Protein AF-A0A944MKQ0-F1 (afdb_monomer)

Radius of gyration: 16.8 Å; Cα contacts (8 Å, |Δi|>4): 264; chains: 1; bounding box: 43×40×41 Å

Structure (mmCIF, N/CA/C/O backbone):
data_AF-A0A944MKQ0-F1
#
_entry.id   AF-A0A944MKQ0-F1
#
loop_
_atom_site.group_PDB
_atom_site.id
_atom_site.type_symbol
_atom_site.label_atom_id
_atom_site.label_alt_id
_atom_site.label_comp_id
_atom_site.label_asym_id
_atom_site.label_entity_id
_atom_site.label_seq_id
_atom_site.pdbx_PDB_ins_code
_atom_site.Cartn_x
_atom_site.Cartn_y
_atom_site.Cartn_z
_atom_site.occupancy
_atom_site.B_iso_or_equiv
_atom_site.auth_seq_id
_atom_site.auth_comp_id
_atom_site.auth_asym_id
_atom_site.auth_atom_id
_atom_site.pdbx_PDB_model_num
ATOM 1 N N . MET A 1 1 ? -16.150 -15.022 15.580 1.00 68.81 1 MET A N 1
ATOM 2 C CA . MET A 1 1 ? -15.426 -13.746 15.372 1.00 68.81 1 MET A CA 1
ATOM 3 C C . MET A 1 1 ? -15.953 -12.684 16.316 1.00 68.81 1 MET A C 1
ATOM 5 O O . MET A 1 1 ? -17.162 -12.459 16.340 1.00 68.81 1 MET A O 1
ATOM 9 N N . ASN A 1 2 ? -15.066 -12.041 17.074 1.00 84.19 2 ASN A N 1
ATOM 10 C CA . ASN A 1 2 ? -15.428 -10.915 17.936 1.00 84.19 2 ASN A CA 1
ATOM 11 C C . ASN A 1 2 ? -15.676 -9.629 17.107 1.00 84.19 2 ASN A C 1
ATOM 13 O O . ASN A 1 2 ? -15.386 -9.575 15.909 1.00 84.19 2 ASN A O 1
ATOM 17 N N . ALA A 1 3 ? -16.243 -8.590 17.727 1.00 81.44 3 ALA A N 1
ATOM 18 C CA . ALA A 1 3 ? -16.593 -7.339 17.041 1.00 81.44 3 ALA A CA 1
ATOM 19 C C . ALA A 1 3 ? -15.377 -6.615 16.430 1.00 81.44 3 ALA A C 1
ATOM 21 O O . ALA A 1 3 ? -15.494 -5.989 15.379 1.00 81.44 3 ALA A O 1
ATOM 22 N N . ILE A 1 4 ? -14.203 -6.738 17.057 1.00 82.12 4 ILE A N 1
ATOM 23 C CA . ILE A 1 4 ? -12.946 -6.149 16.574 1.00 82.12 4 ILE A CA 1
ATOM 24 C C . ILE A 1 4 ? -12.521 -6.820 15.265 1.00 82.12 4 ILE A C 1
ATOM 26 O O . ILE A 1 4 ? -12.248 -6.133 14.286 1.00 82.12 4 ILE A O 1
ATOM 30 N N . GLN A 1 5 ? -12.552 -8.154 15.218 1.00 83.81 5 GLN A N 1
ATOM 31 C CA . GLN A 1 5 ? -12.253 -8.920 14.011 1.00 83.81 5 GLN A CA 1
ATOM 32 C C . GLN A 1 5 ? -13.218 -8.551 12.881 1.00 83.81 5 GLN A C 1
ATOM 34 O O . GLN A 1 5 ? -12.771 -8.252 11.782 1.00 83.81 5 GLN A O 1
ATOM 39 N N . LYS A 1 6 ? -14.534 -8.493 13.143 1.00 84.56 6 LYS A N 1
ATOM 40 C CA . LYS A 1 6 ? -15.528 -8.096 12.125 1.00 84.56 6 LYS A CA 1
ATOM 41 C C . LYS A 1 6 ? -15.230 -6.721 11.517 1.00 84.56 6 LYS A C 1
ATOM 43 O O . LYS A 1 6 ? -15.321 -6.568 10.302 1.00 84.56 6 LYS A O 1
ATOM 48 N N . ARG A 1 7 ? -14.846 -5.740 12.344 1.00 87.12 7 ARG A N 1
ATOM 49 C CA . ARG A 1 7 ? -14.442 -4.409 11.862 1.00 87.12 7 ARG A CA 1
ATOM 50 C C . ARG A 1 7 ? -13.202 -4.481 10.984 1.00 87.12 7 ARG A C 1
ATOM 52 O O . ARG A 1 7 ? -13.193 -3.866 9.925 1.00 87.12 7 ARG A O 1
ATOM 59 N N . GLU A 1 8 ? -12.194 -5.251 11.382 1.00 87.56 8 GLU A N 1
ATOM 60 C CA . GLU A 1 8 ? -10.969 -5.378 10.592 1.00 87.56 8 GLU A CA 1
ATOM 61 C C . GLU A 1 8 ? -11.220 -6.037 9.232 1.00 87.56 8 GLU A C 1
ATOM 63 O O . GLU A 1 8 ? -10.734 -5.542 8.222 1.00 87.56 8 GLU A O 1
ATOM 68 N N . PHE A 1 9 ? -12.067 -7.068 9.163 1.00 87.00 9 PHE A N 1
ATOM 69 C CA . PHE A 1 9 ? -12.495 -7.643 7.882 1.00 87.00 9 PHE A CA 1
ATOM 70 C C . PHE A 1 9 ? -13.211 -6.618 6.995 1.00 87.00 9 PHE A C 1
ATOM 72 O O . PHE A 1 9 ? -12.898 -6.514 5.811 1.00 87.00 9 PHE A O 1
ATOM 79 N N . GLY A 1 10 ? -14.127 -5.824 7.563 1.00 88.25 10 GLY A N 1
ATOM 80 C CA . GLY A 1 10 ? -14.783 -4.737 6.832 1.00 88.25 10 GLY A CA 1
ATOM 81 C C . GLY A 1 10 ? -13.771 -3.739 6.269 1.00 88.25 10 GLY A C 1
ATOM 82 O O . GLY A 1 10 ? -13.811 -3.412 5.088 1.00 88.25 10 GLY A O 1
ATOM 83 N N . ARG A 1 11 ? -12.792 -3.324 7.077 1.00 90.44 11 ARG A N 1
ATOM 84 C CA . ARG A 1 11 ? -11.708 -2.429 6.640 1.00 90.44 11 ARG A CA 1
ATOM 85 C C . ARG A 1 11 ? -10.920 -3.007 5.472 1.00 90.44 11 ARG A C 1
ATOM 87 O O . ARG A 1 11 ? -10.692 -2.305 4.494 1.00 90.44 11 ARG A O 1
ATOM 94 N N . LYS A 1 12 ? -10.547 -4.283 5.551 1.00 91.56 12 LYS A N 1
ATOM 95 C CA . LYS A 1 12 ? -9.774 -4.961 4.502 1.00 91.56 12 LYS A CA 1
ATOM 96 C C . LYS A 1 12 ? -10.580 -5.154 3.220 1.00 91.56 12 LYS A C 1
ATOM 98 O O . LYS A 1 12 ? -10.013 -5.055 2.141 1.00 91.56 12 LYS A O 1
ATOM 103 N N . PHE A 1 13 ? -11.898 -5.322 3.317 1.00 89.88 13 PHE A N 1
ATOM 104 C CA . PHE A 1 13 ? -12.784 -5.322 2.152 1.00 89.88 13 PHE A CA 1
ATOM 105 C C . PHE A 1 13 ? -12.770 -3.971 1.415 1.00 89.88 13 PHE A C 1
ATOM 107 O O . PHE A 1 13 ? -12.560 -3.935 0.204 1.00 89.88 13 PHE A O 1
ATOM 114 N N . PHE A 1 14 ? -12.920 -2.854 2.137 1.00 89.81 14 PHE A N 1
ATOM 115 C CA . PHE A 1 14 ? -12.823 -1.517 1.532 1.00 89.81 14 PHE A CA 1
ATOM 116 C C . PHE A 1 14 ? -11.412 -1.217 1.00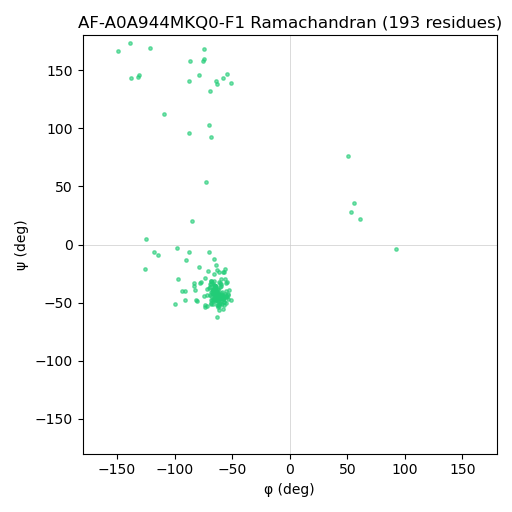6 1.00 89.81 14 PHE A C 1
ATOM 118 O O . PHE A 1 14 ? -11.274 -0.655 -0.079 1.00 89.81 14 PHE A O 1
ATOM 125 N N . HIS A 1 15 ? -10.372 -1.637 1.733 1.00 92.88 15 HIS A N 1
ATOM 126 C CA . HIS A 1 15 ? -8.976 -1.536 1.296 1.00 92.88 15 HIS A CA 1
ATOM 127 C C . HIS A 1 15 ? -8.739 -2.287 -0.014 1.00 92.88 15 HIS A C 1
ATOM 129 O O . HIS A 1 15 ? -8.156 -1.729 -0.937 1.00 92.88 15 HIS A O 1
ATOM 135 N N . PHE A 1 16 ? -9.264 -3.506 -0.151 1.00 94.38 16 PHE A N 1
ATOM 136 C CA . PHE A 1 16 ? -9.156 -4.279 -1.388 1.00 94.38 16 PHE A CA 1
ATOM 137 C C . PHE A 1 16 ? -9.787 -3.558 -2.588 1.00 94.38 16 PHE A C 1
ATOM 139 O O . PHE A 1 16 ? -9.242 -3.605 -3.687 1.00 94.38 16 PHE A O 1
ATOM 146 N N . GLY A 1 17 ? -10.874 -2.806 -2.381 1.00 94.56 17 GLY A N 1
ATOM 147 C CA . GLY A 1 17 ? -11.485 -1.970 -3.422 1.00 94.56 17 GLY A CA 1
ATOM 148 C C . GLY A 1 17 ? -10.534 -0.926 -4.025 1.00 94.56 17 GLY A C 1
ATOM 149 O O . GLY A 1 17 ? -10.696 -0.536 -5.182 1.00 94.56 17 GLY A O 1
ATOM 150 N N . THR A 1 18 ? -9.485 -0.526 -3.299 1.00 96.19 18 THR A N 1
ATOM 151 C CA . THR A 1 18 ? -8.466 0.406 -3.807 1.00 96.19 18 THR A CA 1
ATOM 152 C C . THR A 1 18 ? -7.567 -0.203 -4.888 1.00 96.19 18 THR A C 1
ATOM 154 O O . THR A 1 18 ? -6.825 0.537 -5.534 1.00 96.19 18 THR A O 1
ATOM 157 N N . ILE A 1 19 ? -7.685 -1.510 -5.183 1.00 97.62 19 ILE A N 1
ATOM 158 C CA . ILE A 1 19 ? -6.987 -2.183 -6.298 1.00 97.62 19 ILE A CA 1
ATOM 159 C C . ILE A 1 19 ? -7.276 -1.524 -7.654 1.00 97.62 19 ILE A C 1
ATOM 161 O O . ILE A 1 19 ? -6.480 -1.625 -8.587 1.00 97.62 19 ILE A O 1
ATOM 165 N N . VAL A 1 20 ? -8.376 -0.770 -7.752 1.00 97.94 20 VAL A N 1
ATOM 166 C CA . VAL A 1 20 ? -8.684 0.076 -8.909 1.00 97.94 20 VAL A CA 1
ATOM 167 C C . VAL A 1 20 ? -7.569 1.081 -9.225 1.00 97.94 20 VAL A C 1
ATOM 169 O O . VAL A 1 20 ? -7.367 1.400 -10.393 1.00 97.94 20 VAL A O 1
ATOM 172 N N . ILE A 1 21 ? -6.799 1.548 -8.236 1.00 98.00 21 ILE A N 1
ATOM 173 C CA . ILE A 1 21 ? -5.703 2.510 -8.434 1.00 98.00 21 ILE A CA 1
ATOM 174 C C . ILE A 1 21 ? -4.600 1.905 -9.322 1.00 98.00 21 ILE A C 1
ATOM 176 O O . ILE A 1 21 ? -4.399 2.414 -10.426 1.00 98.00 21 ILE A O 1
ATOM 180 N N . PRO A 1 22 ? -3.909 0.811 -8.941 1.00 98.25 22 PRO A N 1
ATOM 181 C CA . PRO A 1 22 ? -2.887 0.225 -9.806 1.00 98.25 22 PRO A CA 1
ATOM 182 C C . PRO A 1 22 ? -3.472 -0.365 -11.099 1.00 98.25 22 PRO A C 1
ATOM 184 O O . PRO A 1 22 ? -2.848 -0.258 -12.155 1.00 98.25 22 PRO A O 1
ATOM 187 N N . LEU A 1 23 ? -4.678 -0.945 -11.066 1.00 98.19 23 LEU A N 1
ATOM 188 C CA . LEU A 1 23 ? -5.291 -1.510 -12.274 1.00 98.19 23 LEU A CA 1
ATOM 189 C C . LEU A 1 23 ? -5.648 -0.433 -13.303 1.00 98.19 23 LEU A C 1
ATOM 191 O O . LEU A 1 23 ? -5.366 -0.617 -14.485 1.00 98.19 23 LEU A O 1
ATOM 195 N N . SER A 1 24 ? -6.210 0.701 -12.879 1.00 98.25 24 SER A N 1
ATOM 196 C CA . SER A 1 24 ? -6.481 1.821 -13.787 1.00 98.25 24 SER A CA 1
ATOM 197 C C . SER A 1 24 ? -5.186 2.381 -14.368 1.00 98.25 24 SER A C 1
ATOM 199 O O . SER A 1 24 ? -5.120 2.605 -15.577 1.00 98.25 24 SER A O 1
ATOM 201 N N . TYR A 1 25 ? -4.129 2.510 -13.561 1.00 98.56 25 TYR A N 1
ATOM 202 C CA . TYR A 1 25 ? -2.824 2.960 -14.040 1.00 98.56 25 TYR A CA 1
ATOM 203 C C . TYR A 1 25 ? -2.284 2.098 -15.192 1.00 98.56 25 TYR A C 1
ATOM 205 O O . TYR A 1 25 ? -1.817 2.632 -16.201 1.00 98.56 25 TYR A O 1
ATOM 213 N N . ARG A 1 26 ? -2.391 0.768 -15.069 1.00 98.12 26 ARG A N 1
ATOM 214 C CA . ARG A 1 26 ? -1.961 -0.178 -16.108 1.00 98.12 26 ARG A CA 1
ATOM 215 C C . ARG A 1 26 ? -2.910 -0.211 -17.304 1.00 98.12 26 ARG A C 1
ATOM 217 O O . ARG A 1 26 ? -2.459 -0.059 -18.433 1.00 98.12 26 ARG A O 1
ATOM 224 N N . TYR A 1 27 ? -4.200 -0.439 -17.066 1.00 98.12 27 TYR A N 1
ATOM 225 C CA . TYR A 1 27 ? -5.145 -0.844 -18.111 1.00 98.12 27 TYR A CA 1
ATOM 226 C C . TYR A 1 27 ? -5.959 0.306 -18.711 1.00 98.12 27 TYR A C 1
ATOM 228 O O . TYR A 1 27 ? -6.310 0.231 -19.882 1.00 98.12 27 TYR A O 1
ATOM 236 N N . LEU A 1 28 ? -6.247 1.368 -17.951 1.00 97.81 28 LEU A N 1
ATOM 237 C CA . LEU A 1 28 ? -6.981 2.535 -18.466 1.00 97.81 28 LEU A CA 1
ATOM 238 C C . LEU A 1 28 ? -6.036 3.628 -18.964 1.00 97.81 28 LEU A C 1
ATOM 240 O O . LEU A 1 28 ? -6.287 4.246 -19.993 1.00 97.81 28 LEU A O 1
ATOM 244 N N . PHE A 1 29 ? -4.937 3.857 -18.244 1.00 97.62 29 PHE A N 1
ATOM 245 C CA . PHE A 1 29 ? -3.967 4.906 -18.567 1.00 97.62 29 PHE A CA 1
ATOM 246 C C . PHE A 1 29 ? -2.746 4.392 -19.335 1.00 97.62 29 PHE A C 1
ATOM 248 O O . PHE A 1 29 ? -1.888 5.198 -19.696 1.00 97.62 29 PHE A O 1
ATOM 255 N N . GLY A 1 30 ? -2.636 3.079 -19.576 1.00 97.44 30 GLY A N 1
ATOM 256 C CA . GLY A 1 30 ? -1.552 2.491 -20.368 1.00 97.44 30 GLY A CA 1
ATOM 257 C C . GLY A 1 30 ? -0.159 2.850 -19.849 1.00 97.44 30 GLY A C 1
ATOM 258 O O . GLY A 1 30 ? 0.737 3.114 -20.646 1.00 97.44 30 GLY A O 1
ATOM 259 N N . PHE A 1 31 ? 0.012 2.951 -18.525 1.00 97.94 31 PHE A N 1
ATOM 260 C CA . PHE A 1 31 ? 1.246 3.412 -17.879 1.00 97.94 31 PHE A CA 1
ATOM 261 C C . PHE A 1 31 ? 1.702 4.838 -18.217 1.00 97.94 31 PHE A C 1
ATOM 263 O O . PHE A 1 31 ? 2.862 5.201 -17.991 1.00 97.94 31 PHE A O 1
ATOM 270 N N . ASN A 1 32 ? 0.794 5.703 -18.669 1.00 97.62 32 ASN A N 1
ATOM 271 C CA . ASN A 1 32 ? 1.085 7.121 -18.825 1.00 97.62 32 ASN A CA 1
ATOM 272 C C . ASN A 1 32 ? 1.269 7.798 -17.453 1.00 97.62 32 ASN A C 1
ATOM 274 O O . ASN A 1 32 ? 0.314 8.282 -16.839 1.00 97.62 32 ASN A O 1
ATOM 278 N N . LYS A 1 33 ? 2.529 7.850 -16.990 1.00 96.81 33 LYS A N 1
ATOM 279 C CA . LYS A 1 33 ? 2.926 8.411 -15.688 1.00 96.81 33 LYS A CA 1
ATOM 280 C C . LYS A 1 33 ? 2.369 9.814 -15.470 1.00 96.81 33 LYS A C 1
ATOM 282 O O . LYS A 1 33 ? 1.832 10.095 -14.408 1.00 96.81 33 LYS A O 1
ATOM 287 N N . LYS A 1 34 ? 2.506 10.695 -16.467 1.00 97.38 34 LYS A N 1
ATOM 288 C CA . LYS A 1 34 ? 2.173 12.121 -16.334 1.00 97.38 34 LYS A CA 1
ATOM 289 C C . LYS A 1 34 ? 0.675 12.316 -16.145 1.00 97.38 34 LYS A C 1
ATOM 291 O O . LYS A 1 34 ? 0.258 12.963 -15.189 1.00 97.38 34 LYS A O 1
ATOM 296 N N . THR A 1 35 ? -0.123 11.722 -17.030 1.00 97.62 35 THR A N 1
ATOM 297 C CA . THR A 1 35 ? -1.581 11.840 -16.980 1.00 97.62 35 THR A CA 1
ATOM 298 C C . THR A 1 35 ? -2.1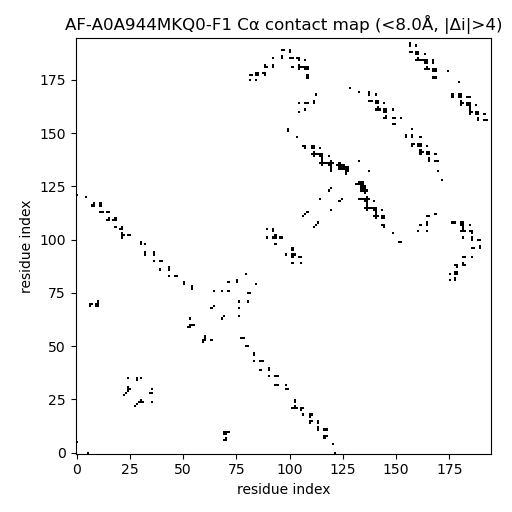40 11.180 -15.723 1.00 97.62 35 THR A C 1
ATOM 300 O O . THR A 1 35 ? -2.951 11.786 -15.026 1.00 97.62 35 THR A O 1
ATOM 303 N N . PHE A 1 36 ? -1.671 9.975 -15.383 1.00 98.31 36 PHE A N 1
ATOM 304 C CA . PHE A 1 36 ? -2.146 9.283 -14.187 1.00 98.31 36 PHE A CA 1
ATOM 305 C C . PHE A 1 36 ? -1.755 10.015 -12.898 1.00 98.31 36 PHE A C 1
ATOM 307 O O . PHE A 1 36 ? -2.609 10.238 -12.044 1.00 98.31 36 PHE A O 1
ATOM 314 N N . ALA A 1 37 ? -0.495 10.453 -12.772 1.00 97.94 37 ALA A N 1
ATOM 315 C CA . ALA A 1 37 ? -0.038 11.211 -11.610 1.00 97.94 37 ALA A CA 1
ATOM 316 C C . ALA A 1 37 ? -0.806 12.526 -11.443 1.00 97.94 37 ALA A C 1
ATOM 318 O O . ALA A 1 37 ? -1.098 12.895 -10.313 1.00 97.94 37 ALA A O 1
ATOM 319 N N . PHE A 1 38 ? -1.176 13.208 -12.533 1.00 98.00 38 PHE A N 1
ATOM 320 C CA . PHE A 1 38 ? -1.986 14.426 -12.469 1.00 98.00 38 PHE A CA 1
ATOM 321 C C . PHE A 1 38 ? -3.372 14.172 -11.856 1.00 98.00 38 PHE A C 1
ATOM 323 O O . PHE A 1 38 ? -3.751 14.839 -10.892 1.00 98.00 38 PHE A O 1
ATOM 330 N N . TYR A 1 39 ? -4.116 13.181 -12.360 1.00 98.12 39 TYR A N 1
ATOM 331 C CA . TYR A 1 39 ? -5.439 12.859 -11.811 1.00 98.12 39 TYR A CA 1
ATOM 332 C C . TYR A 1 39 ? -5.359 12.299 -10.390 1.00 98.12 39 TYR A C 1
ATOM 334 O O . TYR A 1 39 ? -6.171 12.665 -9.539 1.00 98.12 39 TYR A O 1
ATOM 342 N N . LEU A 1 40 ? -4.357 11.462 -10.109 1.00 97.88 40 LEU A N 1
ATOM 343 C CA . LEU A 1 40 ? -4.124 10.953 -8.764 1.00 97.88 40 LEU A CA 1
ATOM 344 C C . LEU A 1 40 ? -3.745 12.088 -7.801 1.00 97.88 40 LEU A C 1
ATOM 346 O O . LEU A 1 40 ? -4.242 12.099 -6.684 1.00 97.88 40 LEU A O 1
ATOM 350 N N . ALA A 1 41 ? -2.953 13.078 -8.228 1.00 98.06 41 ALA A N 1
ATOM 351 C CA . ALA A 1 41 ? -2.623 14.256 -7.422 1.00 98.06 41 ALA A CA 1
ATOM 352 C C . ALA A 1 41 ? -3.865 15.073 -7.073 1.00 98.06 41 ALA A C 1
ATOM 354 O O . ALA A 1 41 ? -4.031 15.468 -5.919 1.00 98.06 41 ALA A O 1
ATOM 355 N N . LEU A 1 42 ? -4.749 15.297 -8.050 1.00 98.19 42 LEU A N 1
ATOM 356 C CA . LEU A 1 42 ? -6.009 15.997 -7.822 1.00 98.19 42 LEU A CA 1
ATOM 357 C C . LEU A 1 42 ? -6.875 15.241 -6.807 1.00 98.19 42 LEU A C 1
ATOM 359 O O . LEU A 1 42 ? -7.399 15.845 -5.873 1.00 98.19 42 LEU A O 1
ATOM 363 N N . PHE A 1 43 ? -6.971 13.917 -6.942 1.00 97.56 43 PHE A N 1
ATOM 364 C CA . PHE A 1 43 ? -7.696 13.079 -5.992 1.00 97.56 43 PHE A CA 1
ATOM 365 C C . PHE A 1 43 ? -7.074 13.113 -4.586 1.00 97.56 43 PHE A C 1
ATOM 367 O O . PHE A 1 43 ? -7.784 13.356 -3.612 1.00 97.56 43 PHE A O 1
ATOM 374 N N . THR A 1 44 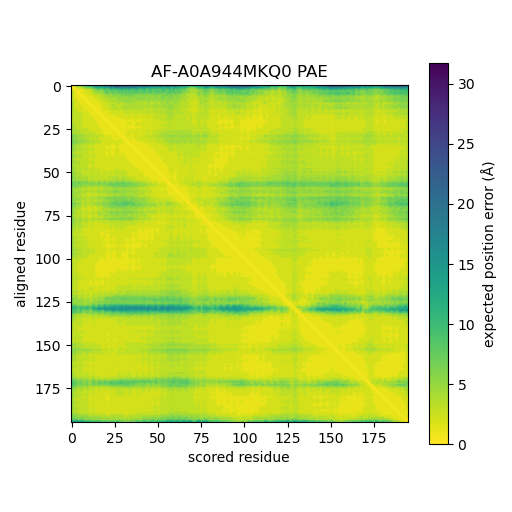? -5.753 12.954 -4.467 1.00 97.62 44 THR A N 1
ATOM 375 C CA . THR A 1 44 ? -5.029 13.042 -3.189 1.00 97.62 44 THR A CA 1
ATOM 376 C C . THR A 1 44 ? -5.229 14.405 -2.527 1.00 97.62 44 THR A C 1
ATOM 378 O O . THR A 1 44 ? -5.462 14.475 -1.322 1.00 97.62 44 THR A O 1
ATOM 381 N N . LEU A 1 45 ? -5.203 15.496 -3.300 1.00 97.88 45 LEU A N 1
ATOM 382 C CA . LEU A 1 45 ? -5.467 16.839 -2.787 1.00 97.88 45 LEU A CA 1
ATOM 383 C C . LEU A 1 45 ? -6.886 16.953 -2.215 1.00 97.88 45 LEU A C 1
ATOM 385 O O . LEU A 1 45 ? -7.055 17.478 -1.116 1.00 97.88 45 LEU A O 1
ATOM 389 N N . LEU A 1 46 ? -7.895 16.423 -2.914 1.00 97.75 46 LEU A N 1
ATOM 390 C CA . LEU A 1 46 ? -9.270 16.382 -2.408 1.00 97.75 46 LEU A CA 1
ATOM 391 C C . LEU A 1 46 ? -9.369 15.585 -1.100 1.00 97.75 46 LEU A C 1
ATOM 393 O O . LEU A 1 46 ? -9.993 16.061 -0.151 1.00 97.75 46 LEU A O 1
ATOM 397 N N . VAL A 1 47 ? -8.716 14.421 -1.013 1.00 96.75 47 VAL A N 1
ATOM 398 C CA . VAL A 1 47 ? -8.665 13.607 0.216 1.00 96.75 47 VAL A CA 1
ATOM 399 C C . VAL A 1 47 ? -8.044 14.397 1.373 1.00 96.75 47 VAL A C 1
ATOM 401 O O . VAL A 1 47 ? -8.609 14.429 2.465 1.00 96.75 47 VAL A O 1
ATOM 404 N N . ILE A 1 48 ? -6.928 15.093 1.138 1.00 97.38 48 ILE A N 1
ATOM 405 C CA . ILE A 1 48 ? -6.264 15.924 2.155 1.00 97.38 48 ILE A CA 1
ATOM 406 C C . ILE A 1 48 ? -7.165 17.082 2.603 1.00 97.38 48 ILE A C 1
ATOM 408 O O . ILE A 1 48 ? -7.260 17.350 3.800 1.00 97.38 48 ILE A O 1
ATOM 412 N N . ILE A 1 49 ? -7.851 17.759 1.677 1.00 97.19 49 ILE A N 1
ATOM 413 C CA . ILE A 1 49 ? -8.782 18.849 2.010 1.00 97.19 49 ILE A CA 1
ATOM 414 C C . ILE A 1 49 ? -9.915 18.332 2.901 1.00 97.19 49 ILE A C 1
ATOM 416 O O . ILE A 1 49 ? -10.208 18.942 3.933 1.00 97.19 49 ILE A O 1
ATOM 420 N N . VAL A 1 50 ? -10.520 17.197 2.536 1.00 96.12 50 VAL A N 1
ATOM 421 C CA . VAL A 1 50 ? -11.572 16.546 3.330 1.00 96.12 50 VAL A CA 1
ATOM 422 C C . VAL A 1 50 ? -11.056 16.190 4.723 1.00 96.12 50 VAL A C 1
ATOM 424 O O . VAL A 1 50 ? -11.717 16.490 5.715 1.00 96.12 50 VAL A O 1
ATOM 427 N N . GLU A 1 51 ? -9.857 15.625 4.827 1.00 95.81 51 GLU A N 1
ATOM 428 C CA . GLU A 1 51 ? -9.253 15.276 6.113 1.00 95.81 51 GLU A CA 1
ATOM 429 C C . GLU A 1 51 ? -8.955 16.495 6.989 1.00 95.81 51 GLU A C 1
ATOM 431 O O . GLU A 1 51 ? -9.267 16.495 8.180 1.00 95.81 51 GLU A O 1
ATOM 436 N N . ILE A 1 52 ? -8.404 17.566 6.417 1.00 96.31 52 ILE A N 1
ATOM 437 C CA . ILE A 1 52 ? -8.146 18.806 7.157 1.00 96.31 52 ILE A CA 1
ATOM 438 C C . ILE A 1 52 ? -9.465 19.404 7.650 1.00 96.31 52 ILE A C 1
ATOM 440 O O . ILE A 1 52 ? -9.564 19.799 8.815 1.00 96.31 52 ILE A O 1
ATOM 444 N N . ALA A 1 53 ? -10.492 19.448 6.798 1.00 96.25 53 ALA A N 1
ATOM 445 C CA . ALA A 1 53 ? -11.817 19.909 7.193 1.00 96.25 53 ALA A CA 1
ATOM 446 C C . ALA A 1 53 ? -12.389 19.039 8.323 1.00 96.25 53 ALA A C 1
ATOM 448 O O . ALA A 1 53 ? -12.919 19.573 9.304 1.00 96.25 53 ALA A O 1
ATOM 449 N N . ARG A 1 54 ? -12.239 17.709 8.229 1.00 96.25 54 ARG A N 1
ATOM 450 C CA . ARG A 1 54 ? -12.680 16.750 9.252 1.00 96.25 54 ARG A CA 1
ATOM 451 C C . ARG A 1 54 ? -11.992 17.011 10.585 1.00 96.25 54 ARG A C 1
ATOM 453 O O . ARG A 1 54 ? -12.656 17.037 11.616 1.00 96.25 54 ARG A O 1
ATOM 460 N N . LEU A 1 55 ? -10.679 17.216 10.587 1.00 94.88 55 LEU A N 1
ATOM 461 C CA . LEU A 1 55 ? -9.910 17.410 11.817 1.00 94.88 55 LEU A CA 1
ATOM 462 C C . LEU A 1 55 ? -10.148 18.790 12.451 1.00 94.88 55 LEU A C 1
ATOM 464 O O . LEU A 1 55 ? -10.095 18.906 13.676 1.00 94.88 55 LEU A O 1
ATOM 468 N N . LYS A 1 56 ? -10.470 19.818 11.654 1.00 95.81 56 LYS A N 1
ATOM 469 C CA . LYS A 1 56 ? -10.739 21.180 12.147 1.00 95.81 56 LYS A CA 1
ATOM 470 C C . LYS A 1 56 ? -12.172 21.398 12.642 1.00 95.81 56 LYS A C 1
ATOM 472 O O . LYS A 1 56 ? -12.372 22.140 13.603 1.00 95.81 56 LYS A O 1
ATOM 477 N N . HIS A 1 57 ? -13.175 20.776 12.020 1.00 94.94 57 HIS A N 1
ATOM 478 C CA . HIS A 1 57 ? -14.584 21.060 12.312 1.00 94.94 57 HIS A CA 1
ATOM 479 C C . HIS A 1 57 ? -15.269 19.910 13.055 1.00 94.94 57 HIS A C 1
ATOM 481 O O . HIS A 1 57 ? -15.550 18.863 12.480 1.00 94.94 57 HIS A O 1
ATOM 487 N N . LYS A 1 58 ? -15.640 20.135 14.325 1.00 93.38 58 LYS A N 1
ATOM 488 C CA . LYS A 1 58 ? -16.290 19.123 15.185 1.00 93.38 58 LYS A CA 1
ATOM 489 C C . LYS A 1 58 ? -17.574 18.537 14.580 1.00 93.38 58 LYS A C 1
ATOM 491 O O . LYS A 1 58 ? -17.787 17.332 14.672 1.00 93.38 58 LYS A O 1
ATOM 496 N N . THR A 1 59 ? -18.408 19.364 13.945 1.00 94.44 59 THR A N 1
ATOM 497 C CA . THR A 1 59 ? -19.652 18.910 13.299 1.00 94.44 59 THR A CA 1
ATOM 498 C C . THR A 1 59 ? -19.359 17.994 12.120 1.00 94.44 59 THR A C 1
ATOM 500 O O . THR A 1 59 ? -19.913 16.901 12.040 1.00 94.44 59 THR A O 1
ATOM 503 N N . PHE A 1 60 ? -18.439 18.398 11.240 1.00 94.62 60 PHE A N 1
ATOM 504 C CA . PHE A 1 60 ? -18.067 17.582 10.090 1.00 94.62 60 PHE A CA 1
ATOM 505 C C . PHE A 1 60 ? -17.364 16.292 10.519 1.00 94.62 60 PHE A C 1
ATOM 507 O O . PHE A 1 60 ? -17.679 15.227 10.001 1.00 94.62 60 PHE A O 1
ATOM 514 N N . LYS A 1 61 ? -16.510 16.355 11.547 1.00 95.38 61 LYS A N 1
ATOM 515 C CA . LYS A 1 61 ? -15.917 15.178 12.188 1.00 95.38 61 LYS A CA 1
ATOM 516 C C . LYS A 1 61 ? -16.963 14.175 12.651 1.00 95.38 61 LYS A C 1
ATOM 518 O O . LYS A 1 61 ? -16.802 12.985 12.409 1.00 95.38 61 LYS A O 1
ATOM 523 N N . LYS A 1 62 ? -18.018 14.645 13.323 1.00 94.50 62 LYS A N 1
ATOM 524 C CA . LYS A 1 62 ? -19.108 13.786 13.798 1.00 94.50 62 LYS A CA 1
ATOM 525 C C . LYS A 1 62 ? -19.801 13.099 12.622 1.00 94.50 62 LYS A C 1
ATOM 527 O O . LYS A 1 62 ? -19.829 11.879 12.594 1.00 94.50 62 LYS A O 1
ATOM 532 N N . ILE A 1 63 ? -20.235 13.874 11.625 1.00 93.69 63 ILE A N 1
ATOM 533 C CA . ILE A 1 63 ? -20.880 13.351 10.410 1.00 93.69 63 ILE A CA 1
ATOM 534 C C . ILE A 1 63 ? -19.979 12.310 9.733 1.00 93.69 63 ILE A C 1
ATOM 536 O O . ILE A 1 63 ? -20.404 11.190 9.473 1.00 93.69 63 ILE A O 1
ATOM 540 N N . PHE A 1 64 ? -18.709 12.644 9.502 1.00 94.25 64 PHE A N 1
ATOM 541 C CA . PHE A 1 64 ? -17.744 11.734 8.893 1.00 94.25 64 PHE A CA 1
ATOM 542 C C . PHE A 1 64 ? -17.595 10.432 9.686 1.00 94.25 64 PHE A C 1
ATOM 544 O O . PHE A 1 64 ? -17.600 9.351 9.098 1.00 94.25 64 PHE A O 1
ATOM 551 N N . ASN A 1 65 ? -17.473 10.521 11.012 1.00 93.06 65 ASN A N 1
ATOM 552 C CA . ASN A 1 65 ? -17.339 9.359 11.885 1.00 93.06 65 ASN A CA 1
ATOM 553 C C . ASN A 1 65 ? -18.619 8.516 11.932 1.00 93.06 65 ASN A C 1
ATOM 555 O O . ASN A 1 65 ? -18.519 7.298 12.051 1.00 93.06 65 ASN A O 1
ATOM 559 N N . ASP A 1 66 ? -19.796 9.127 11.810 1.00 91.81 66 ASP A N 1
ATOM 560 C CA . ASP A 1 66 ? -21.066 8.402 11.762 1.00 91.81 66 ASP A CA 1
ATOM 561 C C . ASP A 1 66 ? -21.148 7.540 10.484 1.00 91.81 66 ASP A C 1
ATOM 563 O O . ASP A 1 66 ? -21.597 6.396 10.540 1.00 91.81 66 ASP A O 1
ATOM 567 N N . PHE A 1 67 ? -20.625 8.034 9.353 1.00 89.62 67 PHE A N 1
ATOM 568 C CA . PHE A 1 67 ? -20.583 7.285 8.088 1.00 89.62 67 PHE A CA 1
ATOM 569 C C . PHE A 1 67 ? -19.412 6.296 7.976 1.00 89.62 67 PHE A C 1
ATOM 571 O O . PHE A 1 67 ? -19.572 5.208 7.425 1.00 89.62 67 PHE A O 1
ATOM 578 N N . THR A 1 68 ? -18.223 6.657 8.466 1.00 89.38 68 THR A N 1
ATOM 579 C CA . THR A 1 68 ? -16.973 5.915 8.194 1.00 89.38 68 THR A CA 1
ATOM 580 C C . THR A 1 68 ? -16.313 5.327 9.438 1.00 89.38 68 THR A C 1
ATOM 582 O O . THR A 1 68 ? -15.358 4.565 9.321 1.00 89.38 68 THR A O 1
ATOM 585 N N . GLY A 1 69 ? -16.811 5.613 10.644 1.00 85.94 69 GLY A N 1
ATOM 586 C CA . GLY A 1 69 ? -16.153 5.250 11.906 1.00 85.94 69 GLY A CA 1
ATOM 587 C C . GLY A 1 69 ? -15.979 3.745 12.118 1.00 85.94 69 GLY A C 1
ATOM 588 O O . GLY A 1 69 ? -15.058 3.316 12.817 1.00 85.94 69 GLY A O 1
ATOM 589 N N . ILE A 1 70 ? -16.802 2.920 11.462 1.00 86.38 70 ILE A N 1
ATOM 590 C CA . ILE A 1 70 ? -16.630 1.459 11.433 1.00 86.38 70 ILE A CA 1
ATOM 591 C C . ILE A 1 70 ? -15.279 1.085 10.799 1.00 86.38 70 ILE A C 1
ATOM 593 O O . ILE A 1 70 ? -14.647 0.128 11.256 1.00 86.38 70 ILE A O 1
ATOM 597 N N . LEU A 1 71 ? -14.819 1.878 9.824 1.00 88.62 71 LEU A N 1
ATOM 598 C CA . LEU A 1 71 ? -13.596 1.683 9.048 1.00 88.62 71 LEU A CA 1
ATOM 599 C C . LEU A 1 71 ? -12.349 2.345 9.657 1.00 88.62 71 LEU A C 1
ATOM 601 O O . LEU A 1 71 ? -11.237 2.032 9.237 1.00 88.62 71 LEU A O 1
ATOM 605 N N . LEU A 1 72 ? -12.502 3.230 10.645 1.00 90.31 72 LEU A N 1
ATOM 606 C CA . LEU A 1 72 ? -11.380 3.951 11.254 1.00 90.31 72 LEU A CA 1
ATOM 607 C C . LEU A 1 72 ? -10.735 3.173 12.410 1.00 90.31 72 LEU A C 1
ATOM 609 O O . LEU A 1 72 ? -11.427 2.593 13.261 1.00 90.31 72 LEU A O 1
ATOM 613 N N . ARG A 1 73 ? -9.398 3.219 12.500 1.00 89.44 73 ARG A N 1
ATOM 614 C CA . ARG A 1 73 ? -8.652 2.815 13.708 1.00 89.44 73 ARG A CA 1
ATOM 615 C C . ARG A 1 73 ? -8.792 3.866 14.801 1.00 89.44 73 ARG A C 1
ATOM 617 O O . ARG A 1 73 ? -9.041 5.035 14.542 1.00 89.44 73 ARG A O 1
ATOM 624 N N . LYS A 1 74 ? -8.543 3.457 16.050 1.00 89.62 74 LYS A N 1
ATOM 625 C CA . LYS A 1 74 ? -8.634 4.338 17.229 1.00 89.62 74 LYS A CA 1
ATOM 626 C C . LYS A 1 74 ? -7.822 5.638 17.092 1.00 89.62 74 LYS A C 1
ATOM 628 O O . LYS A 1 74 ? -8.309 6.679 17.514 1.00 89.62 74 LYS A O 1
ATOM 633 N N . HIS A 1 75 ? -6.624 5.587 16.505 1.00 89.00 75 HIS A N 1
ATOM 634 C CA . HIS A 1 75 ? -5.790 6.778 16.304 1.00 89.00 75 HIS A CA 1
ATOM 635 C C . HIS A 1 75 ? -6.258 7.641 15.116 1.00 89.00 75 HIS A C 1
ATOM 637 O O . HIS A 1 75 ? -6.236 8.863 15.216 1.00 89.00 75 HIS A O 1
ATOM 643 N N . GLU A 1 76 ? -6.805 7.032 14.055 1.00 92.94 76 GLU A N 1
ATOM 644 C CA . GLU A 1 76 ? -7.314 7.715 12.846 1.00 92.94 76 GLU A CA 1
ATOM 645 C C . GLU A 1 76 ? -8.545 8.607 13.126 1.00 92.94 76 GLU A C 1
ATOM 647 O O . GLU A 1 76 ? -8.932 9.447 12.313 1.00 92.94 76 GLU A O 1
ATOM 652 N N . PHE A 1 77 ? -9.173 8.494 14.302 1.00 92.19 77 PHE A N 1
ATOM 653 C CA . PHE A 1 77 ? -10.206 9.449 14.726 1.00 92.19 77 PHE A CA 1
ATOM 654 C C . PHE A 1 77 ? -9.652 10.861 14.952 1.00 92.19 77 PHE A C 1
ATOM 656 O O . PHE A 1 77 ? -10.413 11.826 14.873 1.00 92.19 77 PHE A O 1
ATOM 663 N N . ASN A 1 78 ? -8.362 11.001 15.262 1.00 92.94 78 ASN A N 1
ATOM 664 C CA . ASN A 1 78 ? -7.714 12.284 15.552 1.00 92.94 78 ASN A CA 1
ATOM 665 C C . ASN A 1 78 ? -6.490 12.557 14.668 1.00 92.94 78 ASN A C 1
ATOM 667 O O . ASN A 1 78 ? -5.824 13.564 14.876 1.00 92.94 78 ASN A O 1
ATOM 671 N N . ASP A 1 79 ? -6.221 11.686 13.702 1.00 93.62 79 ASP A N 1
ATOM 672 C CA . ASP A 1 79 ? -5.083 11.755 12.789 1.00 93.62 79 ASP A CA 1
ATOM 673 C C . ASP A 1 79 ? -5.540 11.387 11.371 1.00 93.62 79 ASP A C 1
ATOM 675 O O . ASP A 1 79 ? -6.690 10.972 11.187 1.00 93.62 79 ASP A O 1
ATOM 679 N N . PHE A 1 80 ? -4.663 11.530 10.381 1.00 94.88 80 PHE A N 1
ATOM 680 C CA . PHE A 1 80 ? -4.948 11.151 9.006 1.00 94.88 80 PHE A CA 1
ATOM 681 C C . PHE A 1 80 ? -5.332 9.673 8.877 1.00 94.88 80 PHE A C 1
ATOM 683 O O . PHE A 1 80 ? -4.798 8.798 9.559 1.00 94.88 80 PHE A O 1
ATOM 690 N N . THR A 1 81 ? -6.277 9.385 7.983 1.00 95.31 81 THR A N 1
ATOM 691 C CA . THR A 1 81 ? -6.693 8.001 7.711 1.00 95.31 81 THR A CA 1
ATOM 692 C C . THR A 1 81 ? -5.672 7.231 6.871 1.00 95.31 81 THR A C 1
ATOM 694 O O . THR A 1 81 ? -4.920 7.808 6.081 1.00 95.31 81 THR A O 1
ATOM 697 N N . GLY A 1 82 ? -5.724 5.896 6.946 1.00 93.88 82 GLY A N 1
ATOM 69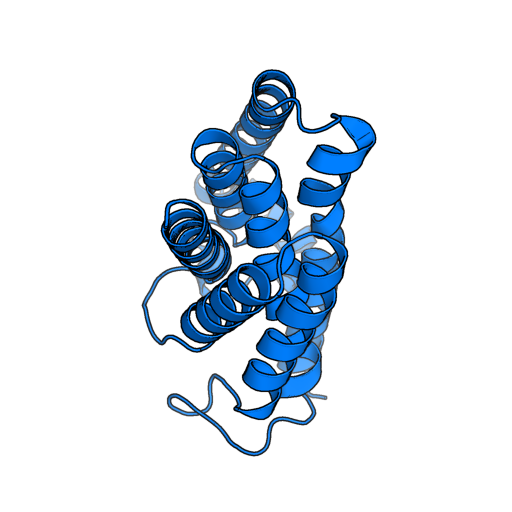8 C CA . GLY A 1 82 ? -4.955 5.022 6.054 1.00 93.88 82 GLY A CA 1
ATOM 699 C C . GLY A 1 82 ? -5.182 5.302 4.560 1.00 93.88 82 GLY A C 1
ATOM 700 O O . GLY A 1 82 ? -4.247 5.202 3.772 1.00 93.88 82 GLY A O 1
ATOM 701 N N . ALA A 1 83 ? -6.382 5.742 4.160 1.00 93.25 83 ALA A N 1
ATOM 702 C CA . ALA A 1 83 ? -6.676 6.106 2.770 1.00 93.25 83 ALA A CA 1
ATOM 703 C C . ALA A 1 83 ? -5.861 7.327 2.296 1.00 93.25 83 ALA A C 1
ATOM 705 O O . ALA A 1 83 ? -5.399 7.376 1.152 1.00 93.25 83 ALA A O 1
ATOM 706 N N . THR A 1 84 ? -5.622 8.291 3.186 1.00 96.25 84 THR A N 1
ATOM 707 C CA . THR A 1 84 ? -4.753 9.444 2.915 1.00 96.25 84 THR A CA 1
ATOM 708 C C . THR A 1 84 ? -3.320 8.982 2.688 1.00 96.25 84 THR A C 1
ATOM 710 O O . THR A 1 84 ? -2.699 9.329 1.687 1.00 96.25 84 THR A O 1
ATOM 713 N N . TYR A 1 85 ? -2.812 8.124 3.572 1.00 97.06 85 TYR A N 1
ATOM 714 C CA . TYR A 1 85 ? -1.471 7.561 3.441 1.00 97.06 85 TYR A CA 1
ATOM 715 C C . TYR A 1 85 ? -1.301 6.712 2.175 1.00 97.06 85 TYR A C 1
ATOM 717 O O . TYR A 1 85 ? -0.277 6.829 1.505 1.00 97.06 85 TYR A O 1
ATOM 725 N N . LEU A 1 86 ? -2.317 5.930 1.802 1.00 97.50 86 LEU A N 1
ATOM 726 C CA . LEU A 1 86 ? -2.337 5.123 0.579 1.00 97.50 86 LEU A CA 1
ATOM 727 C C . LEU A 1 86 ? -2.267 5.982 -0.682 1.00 97.50 86 LEU A C 1
ATOM 729 O O . LEU A 1 86 ? -1.503 5.683 -1.598 1.00 97.50 86 LEU A O 1
ATOM 733 N N . THR A 1 87 ? -3.061 7.050 -0.758 1.00 97.75 87 THR A N 1
ATOM 734 C CA . THR A 1 87 ? -3.077 7.922 -1.944 1.00 97.75 87 THR A CA 1
ATOM 735 C C . THR A 1 87 ? -1.771 8.709 -2.080 1.00 97.75 87 THR A C 1
ATOM 737 O O . THR A 1 87 ? -1.251 8.826 -3.192 1.00 97.75 87 THR A O 1
ATOM 740 N N . ILE A 1 88 ? -1.178 9.150 -0.962 1.00 98.00 88 ILE A N 1
ATOM 741 C CA . ILE A 1 88 ? 0.148 9.792 -0.917 1.00 98.00 88 ILE A CA 1
ATOM 742 C C . ILE A 1 88 ? 1.263 8.823 -1.345 1.00 98.00 88 ILE A C 1
ATOM 744 O O . ILE A 1 88 ? 2.110 9.174 -2.168 1.00 98.00 88 ILE A O 1
ATOM 748 N N . SER A 1 89 ? 1.282 7.596 -0.825 1.00 98.06 89 SER A N 1
ATOM 749 C CA . SER A 1 89 ? 2.306 6.619 -1.210 1.00 98.06 89 SER A CA 1
ATOM 750 C C . SER A 1 89 ? 2.133 6.149 -2.656 1.00 98.06 89 SER A C 1
ATOM 752 O O . SER A 1 89 ? 3.125 5.944 -3.354 1.00 98.06 89 SER A O 1
ATOM 754 N N . SER A 1 90 ? 0.895 6.054 -3.147 1.00 98.44 90 SER A N 1
ATOM 755 C CA . SER A 1 90 ? 0.600 5.694 -4.537 1.00 98.44 90 SER A CA 1
ATOM 756 C C . SER A 1 90 ? 1.123 6.740 -5.516 1.00 98.44 90 SER A C 1
ATOM 758 O O . SER A 1 90 ? 1.800 6.382 -6.480 1.00 98.44 90 SER A O 1
ATOM 760 N N . ILE A 1 91 ? 0.879 8.033 -5.263 1.00 97.88 91 ILE A N 1
ATOM 761 C CA . ILE A 1 91 ? 1.437 9.089 -6.118 1.00 97.88 91 ILE A CA 1
ATOM 762 C C . ILE A 1 91 ? 2.965 9.108 -6.053 1.00 97.88 91 ILE A C 1
ATOM 764 O O . ILE A 1 91 ? 3.610 9.223 -7.095 1.00 97.88 91 ILE A O 1
ATOM 768 N N . PHE A 1 92 ? 3.550 8.913 -4.867 1.00 98.38 92 PHE A N 1
ATOM 769 C CA . PHE A 1 92 ? 4.997 8.782 -4.721 1.00 98.38 92 PHE A CA 1
ATOM 770 C C . PHE A 1 92 ? 5.541 7.637 -5.588 1.00 98.38 92 PHE A C 1
ATOM 772 O O . PHE A 1 92 ? 6.451 7.851 -6.387 1.00 98.38 92 PHE A O 1
ATOM 779 N N . CYS A 1 93 ? 4.939 6.447 -5.508 1.00 98.69 93 CYS A N 1
ATOM 780 C CA . CYS A 1 93 ? 5.351 5.289 -6.300 1.00 98.69 93 CYS A CA 1
ATOM 781 C C . CYS A 1 93 ? 5.256 5.563 -7.803 1.00 98.69 93 CYS A C 1
ATOM 783 O O . CYS A 1 93 ? 6.195 5.263 -8.535 1.00 98.69 93 CYS A O 1
ATOM 785 N N . VAL A 1 94 ? 4.151 6.159 -8.264 1.00 98.50 94 VAL A N 1
ATOM 786 C CA . VAL A 1 94 ? 3.956 6.495 -9.683 1.00 98.50 94 VAL A CA 1
ATOM 787 C C . VAL A 1 94 ? 4.994 7.500 -10.161 1.00 98.50 94 VAL A C 1
ATOM 789 O O . VAL A 1 94 ? 5.505 7.346 -11.264 1.00 98.50 94 VAL A O 1
ATOM 792 N N . ILE A 1 95 ? 5.318 8.529 -9.378 1.00 98.12 95 ILE A N 1
ATOM 793 C CA . ILE A 1 95 ? 6.294 9.543 -9.791 1.00 98.12 95 ILE A CA 1
ATOM 794 C C . ILE A 1 95 ? 7.697 8.929 -9.843 1.00 98.12 95 ILE A C 1
ATOM 796 O O . ILE A 1 95 ? 8.371 9.027 -10.873 1.00 98.12 95 ILE A O 1
ATOM 800 N N . ILE A 1 96 ? 8.104 8.253 -8.770 1.00 98.25 96 ILE A N 1
ATOM 801 C CA . ILE A 1 96 ? 9.493 7.842 -8.547 1.00 98.25 96 ILE A CA 1
ATOM 802 C C . ILE A 1 96 ? 9.850 6.560 -9.303 1.00 98.25 96 ILE A C 1
ATOM 804 O O . ILE A 1 96 ? 10.865 6.528 -9.995 1.00 98.25 96 ILE A O 1
ATOM 808 N N . PHE A 1 97 ? 9.025 5.516 -9.228 1.00 98.44 97 PHE A N 1
ATOM 809 C CA . PHE A 1 97 ? 9.401 4.197 -9.740 1.00 98.44 97 PHE A CA 1
ATOM 810 C C . PHE A 1 97 ? 9.086 4.013 -11.236 1.00 98.44 97 PHE A C 1
ATOM 812 O O . PHE A 1 97 ? 8.219 4.701 -11.796 1.00 98.44 97 PHE A O 1
ATOM 819 N N . PRO A 1 98 ? 9.765 3.072 -11.922 1.00 98.25 98 PRO A N 1
ATOM 820 C CA . PRO A 1 98 ? 9.364 2.621 -13.252 1.00 98.25 98 PRO A CA 1
ATOM 821 C C . PRO A 1 98 ? 7.900 2.151 -13.263 1.00 98.25 98 PRO A C 1
ATOM 823 O O . PRO A 1 98 ? 7.442 1.598 -12.260 1.00 98.25 98 PRO A O 1
ATOM 826 N N . PRO A 1 99 ? 7.143 2.328 -14.365 1.00 98.31 99 PRO A N 1
ATOM 827 C CA . PRO A 1 99 ? 5.697 2.097 -14.358 1.00 98.31 99 PRO A CA 1
ATOM 828 C C . PRO A 1 99 ? 5.272 0.716 -13.856 1.00 98.31 99 PRO A C 1
ATOM 830 O O . PRO A 1 99 ? 4.363 0.614 -13.034 1.00 98.31 99 PRO A O 1
ATOM 833 N N . GLN A 1 100 ? 5.985 -0.326 -14.287 1.00 98.31 100 GLN A N 1
ATOM 834 C CA . GLN A 1 100 ? 5.726 -1.703 -13.874 1.00 98.31 100 GLN A CA 1
ATOM 835 C C . GLN A 1 100 ? 5.974 -1.918 -12.374 1.00 98.31 100 GLN A C 1
ATOM 837 O O . GLN A 1 100 ? 5.197 -2.595 -11.707 1.00 98.31 100 GLN A O 1
ATOM 842 N N . ILE A 1 101 ? 7.021 -1.298 -11.826 1.00 98.69 101 ILE A N 1
ATOM 843 C CA . ILE A 1 101 ? 7.373 -1.395 -10.406 1.00 98.69 101 ILE A CA 1
ATOM 844 C C . ILE A 1 101 ? 6.376 -0.621 -9.550 1.00 98.69 101 ILE A C 1
ATOM 846 O O . ILE A 1 101 ? 5.911 -1.147 -8.545 1.00 98.69 101 ILE A O 1
ATOM 850 N N . ALA A 1 102 ? 5.991 0.589 -9.962 1.00 98.75 102 ALA A N 1
ATOM 851 C CA . ALA A 1 102 ? 4.959 1.366 -9.281 1.00 98.75 102 ALA A CA 1
ATOM 852 C C . ALA A 1 102 ? 3.630 0.595 -9.214 1.00 98.75 102 ALA A C 1
ATOM 854 O O . ALA A 1 102 ? 3.000 0.524 -8.160 1.00 98.75 102 ALA A O 1
ATOM 855 N N . PHE A 1 103 ? 3.235 -0.030 -10.327 1.00 98.81 103 PHE A N 1
ATOM 856 C CA . PHE A 1 103 ? 2.060 -0.894 -10.399 1.00 98.81 103 PHE A CA 1
ATOM 857 C C . PHE A 1 103 ? 2.120 -2.052 -9.396 1.00 98.81 103 PHE A C 1
ATOM 859 O O . PHE A 1 103 ? 1.163 -2.259 -8.646 1.00 98.81 103 PHE A O 1
ATOM 866 N N . LEU A 1 104 ? 3.238 -2.780 -9.351 1.00 98.75 104 LEU A N 1
ATOM 867 C CA . LEU A 1 104 ? 3.410 -3.914 -8.443 1.00 98.75 104 LEU A CA 1
ATOM 868 C C . LEU A 1 104 ? 3.490 -3.482 -6.978 1.00 98.75 104 LEU A C 1
ATOM 870 O O . LEU A 1 104 ? 2.803 -4.065 -6.150 1.00 98.75 104 LEU A O 1
ATOM 874 N N . ALA A 1 105 ? 4.242 -2.430 -6.661 1.00 98.81 105 ALA A N 1
ATOM 875 C CA . ALA A 1 105 ? 4.393 -1.911 -5.304 1.00 98.81 105 ALA A CA 1
ATOM 876 C C . ALA A 1 105 ? 3.047 -1.512 -4.676 1.00 98.81 105 ALA A C 1
ATOM 878 O O . ALA A 1 105 ? 2.732 -1.909 -3.552 1.00 98.81 105 ALA A O 1
ATOM 879 N N . ILE A 1 106 ? 2.217 -0.775 -5.424 1.00 98.75 106 ILE A N 1
ATOM 880 C CA . ILE A 1 106 ? 0.868 -0.403 -4.977 1.00 98.75 106 ILE A CA 1
ATOM 881 C C . ILE A 1 106 ? -0.021 -1.654 -4.882 1.00 98.75 106 ILE A C 1
ATOM 883 O O . ILE A 1 106 ? -0.785 -1.802 -3.931 1.00 98.75 106 ILE A O 1
ATOM 887 N N . SER A 1 107 ? 0.100 -2.596 -5.822 1.00 98.75 107 SER A N 1
ATOM 888 C CA . SER A 1 107 ? -0.662 -3.852 -5.769 1.00 98.75 107 SER A CA 1
ATOM 889 C C . SER A 1 107 ? -0.280 -4.725 -4.569 1.00 98.75 107 SER A C 1
ATOM 891 O O . SER A 1 107 ? -1.159 -5.341 -3.977 1.00 98.75 107 SER A O 1
ATOM 893 N N . PHE A 1 108 ? 0.992 -4.755 -4.161 1.00 98.75 108 PHE A N 1
ATOM 894 C CA . PHE A 1 108 ? 1.465 -5.508 -2.993 1.00 98.75 108 PHE A CA 1
ATOM 895 C C . PHE A 1 108 ? 0.899 -4.975 -1.689 1.00 98.75 108 PHE A C 1
ATOM 897 O O . PHE A 1 108 ? 0.499 -5.766 -0.838 1.00 98.75 108 PHE A O 1
ATOM 904 N N . LEU A 1 109 ? 0.793 -3.650 -1.553 1.00 98.25 109 LEU A N 1
ATOM 905 C CA . LEU A 1 109 ? 0.063 -3.057 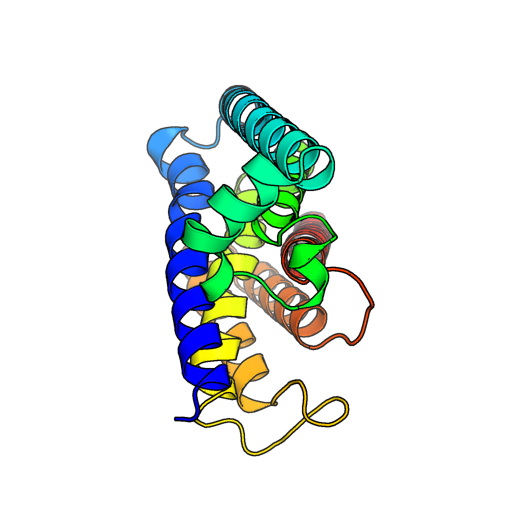-0.438 1.00 98.25 109 LEU A CA 1
ATOM 906 C C . LEU A 1 109 ? -1.362 -3.604 -0.366 1.00 98.25 109 LEU A C 1
ATOM 908 O O . LEU A 1 109 ? -1.846 -3.933 0.706 1.00 98.25 109 LEU A O 1
ATOM 912 N N . ILE A 1 110 ? -2.055 -3.693 -1.492 1.00 98.25 110 ILE A N 1
ATOM 913 C CA . ILE A 1 110 ? -3.486 -3.995 -1.484 1.00 98.25 110 ILE A CA 1
ATOM 914 C C . ILE A 1 110 ? -3.721 -5.496 -1.326 1.00 98.25 110 ILE A C 1
ATOM 916 O O . ILE A 1 110 ? -4.497 -5.918 -0.473 1.00 98.25 110 ILE A O 1
ATOM 920 N N . ILE A 1 111 ? -3.023 -6.312 -2.111 1.00 98.25 111 ILE A N 1
ATOM 921 C CA . ILE A 1 111 ? -3.156 -7.771 -2.117 1.00 98.25 111 ILE A CA 1
ATOM 922 C C . ILE A 1 111 ? -2.513 -8.368 -0.866 1.00 98.25 111 ILE A C 1
ATOM 924 O O . ILE A 1 111 ? -3.164 -9.123 -0.144 1.00 98.25 111 ILE A O 1
ATOM 928 N N . GLY A 1 112 ? -1.260 -8.005 -0.589 1.00 97.69 112 GLY A N 1
ATOM 929 C CA . GLY A 1 112 ? -0.479 -8.558 0.512 1.00 97.69 112 GLY A CA 1
ATOM 930 C C . GLY A 1 112 ? -1.090 -8.244 1.873 1.00 97.69 112 GLY A C 1
ATOM 931 O O . GLY A 1 112 ? -1.374 -9.164 2.636 1.00 97.69 112 GLY A O 1
ATOM 932 N N . ASP A 1 113 ? -1.383 -6.970 2.152 1.00 95.50 113 ASP A N 1
ATOM 933 C CA . ASP A 1 113 ? -1.969 -6.541 3.434 1.00 95.50 113 ASP A CA 1
ATOM 934 C C . ASP A 1 113 ? -3.396 -7.084 3.649 1.00 95.50 113 ASP A C 1
ATOM 936 O O . ASP A 1 113 ? -3.809 -7.366 4.781 1.00 95.50 113 ASP A O 1
ATOM 940 N N . THR A 1 114 ? -4.162 -7.262 2.564 1.00 96.81 114 THR A N 1
ATOM 941 C CA . THR A 1 114 ? -5.485 -7.897 2.630 1.00 96.81 114 THR A CA 1
ATOM 942 C C . THR A 1 114 ? -5.350 -9.375 2.972 1.00 96.81 114 THR A C 1
ATOM 944 O O . THR A 1 114 ? -5.971 -9.830 3.930 1.00 96.81 114 THR A O 1
ATOM 947 N N . LEU A 1 115 ? -4.515 -10.126 2.249 1.00 97.25 115 LEU A N 1
ATOM 948 C CA . LEU A 1 115 ? -4.317 -11.556 2.502 1.00 97.25 115 LEU A CA 1
ATOM 949 C C . LEU A 1 115 ? -3.699 -11.821 3.877 1.00 97.25 115 LEU A C 1
ATOM 951 O O . LEU A 1 115 ? -4.138 -12.742 4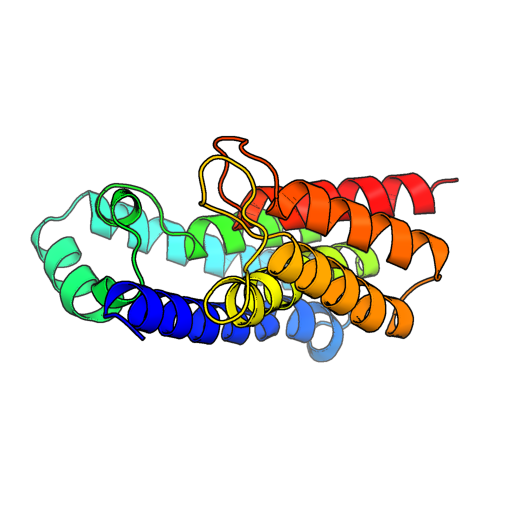.569 1.00 97.25 115 LEU A O 1
ATOM 955 N N . ALA A 1 116 ? -2.765 -10.974 4.316 1.00 96.12 116 ALA A N 1
ATOM 956 C CA . ALA A 1 116 ? -2.188 -11.044 5.653 1.00 96.12 116 ALA A CA 1
ATOM 957 C C . ALA A 1 116 ? -3.261 -10.986 6.739 1.00 96.12 116 ALA A C 1
ATOM 959 O O . ALA A 1 116 ? -3.249 -11.784 7.676 1.00 96.12 116 ALA A O 1
ATOM 960 N N . ALA A 1 117 ? -4.229 -10.082 6.591 1.00 94.00 117 ALA A N 1
ATOM 961 C CA . ALA A 1 117 ? -5.329 -9.948 7.531 1.00 94.00 117 ALA A CA 1
ATOM 962 C C . ALA A 1 117 ? -6.364 -11.077 7.396 1.00 94.00 117 ALA A C 1
ATOM 964 O O . ALA A 1 117 ? -6.781 -11.641 8.409 1.00 94.00 117 ALA A O 1
ATOM 965 N N . LEU A 1 118 ? -6.754 -11.438 6.168 1.00 94.88 118 LEU A N 1
ATOM 966 C CA . LEU A 1 118 ? -7.740 -12.495 5.911 1.00 94.88 118 LEU A CA 1
ATOM 967 C C . LEU A 1 118 ? -7.292 -13.851 6.462 1.00 94.88 118 LEU A C 1
ATOM 969 O O . LEU A 1 118 ? -8.129 -14.605 6.953 1.00 94.88 118 LEU A O 1
ATOM 973 N N . ILE A 1 119 ? -5.992 -14.151 6.409 1.00 95.75 119 ILE A N 1
ATOM 974 C CA . ILE A 1 119 ? -5.434 -15.397 6.941 1.00 95.75 119 ILE A CA 1
ATOM 975 C C . ILE A 1 119 ? -5.004 -15.239 8.403 1.00 95.75 119 ILE A C 1
ATOM 977 O O . ILE A 1 119 ? -5.366 -16.055 9.253 1.00 95.75 119 ILE A O 1
ATOM 981 N N . GLY A 1 120 ? -4.278 -14.172 8.731 1.00 94.62 120 GLY A N 1
ATOM 982 C CA . GLY A 1 120 ? -3.668 -13.994 10.048 1.00 94.62 120 GLY A CA 1
ATOM 983 C C . GLY A 1 120 ? -4.660 -13.758 11.189 1.00 94.62 120 GLY A C 1
ATOM 984 O O . GLY A 1 120 ? -4.416 -14.184 12.321 1.00 94.62 120 GLY A O 1
ATOM 985 N N . ILE A 1 121 ? -5.807 -13.126 10.915 1.00 91.38 121 ILE A N 1
ATOM 986 C CA . ILE A 1 121 ? -6.827 -12.847 11.938 1.00 91.38 121 ILE A CA 1
ATOM 987 C C . ILE A 1 121 ? -7.570 -14.121 12.385 1.00 91.3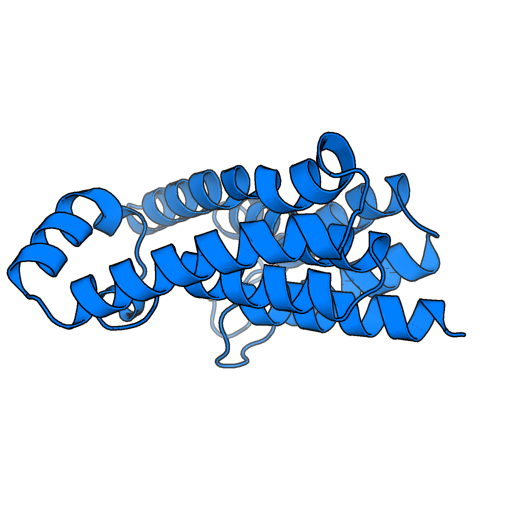8 121 ILE A C 1
ATOM 989 O O . ILE A 1 121 ? -7.652 -14.342 13.598 1.00 91.38 121 ILE A O 1
ATOM 993 N N . PRO A 1 122 ? -8.145 -14.941 11.480 1.00 91.50 122 PRO A N 1
ATOM 994 C CA . PRO A 1 122 ? -8.861 -16.156 11.870 1.00 91.50 122 PRO A CA 1
ATOM 995 C C . PRO A 1 122 ? -7.951 -17.370 12.102 1.00 91.50 122 PRO A C 1
ATOM 997 O O . PRO A 1 122 ? -8.275 -18.185 12.964 1.00 91.50 122 PRO A O 1
ATOM 1000 N N . PHE A 1 123 ? -6.840 -17.507 11.365 1.00 92.19 123 PHE A N 1
ATOM 1001 C CA . PHE A 1 123 ? -6.026 -18.733 11.352 1.00 92.19 123 PHE A CA 1
ATOM 1002 C C . PHE A 1 123 ? -4.615 -18.565 11.924 1.00 92.19 123 PHE A C 1
ATOM 1004 O O . PHE A 1 123 ? -3.935 -19.568 12.123 1.00 92.19 123 PHE A O 1
ATOM 1011 N N . GLY A 1 124 ? -4.166 -17.337 12.204 1.00 91.81 124 GLY A N 1
ATOM 1012 C CA . GLY A 1 124 ? -2.805 -17.083 12.674 1.00 91.81 124 GLY A CA 1
ATOM 1013 C C . GLY A 1 124 ? -2.572 -17.591 14.097 1.00 91.81 124 GLY A C 1
ATOM 1014 O O . GLY A 1 124 ? -2.987 -16.926 15.055 1.00 91.81 124 GLY A O 1
ATOM 1015 N N . LYS A 1 125 ? -1.901 -18.737 14.244 1.00 93.12 125 LYS A N 1
ATOM 1016 C CA . LYS A 1 125 ? -1.572 -19.365 15.533 1.00 93.12 125 LYS A CA 1
ATOM 1017 C C . LYS A 1 125 ? -0.210 -18.901 16.032 1.00 93.12 125 LYS A C 1
ATOM 1019 O O . LYS A 1 125 ? -0.056 -18.636 17.223 1.00 93.12 125 LYS A O 1
ATOM 1024 N N . MET A 1 126 ? 0.759 -18.766 15.130 1.00 93.56 126 MET A N 1
ATOM 1025 C CA . MET A 1 126 ? 2.115 -18.351 15.471 1.00 93.56 126 MET A CA 1
ATOM 1026 C C . MET A 1 126 ? 2.215 -16.827 15.468 1.00 93.56 126 MET A C 1
ATOM 1028 O O . MET A 1 126 ? 2.371 -16.185 14.430 1.00 93.56 126 MET A O 1
ATOM 1032 N N . LYS A 1 127 ? 2.076 -16.232 16.653 1.00 92.94 127 LYS A N 1
ATOM 1033 C CA . LYS A 1 127 ? 2.089 -14.780 16.825 1.00 92.94 127 LYS A CA 1
ATOM 1034 C C . LYS A 1 127 ? 3.500 -14.196 16.800 1.00 92.94 127 LYS A C 1
ATOM 1036 O O . LYS A 1 127 ? 4.441 -14.804 17.297 1.00 92.94 127 LYS A O 1
ATOM 1041 N N . ILE A 1 128 ? 3.613 -12.989 16.251 1.00 89.12 128 ILE A N 1
ATOM 1042 C CA . ILE A 1 128 ? 4.860 -12.231 16.095 1.00 89.12 128 ILE A CA 1
ATOM 1043 C C . ILE A 1 128 ? 4.620 -10.808 16.622 1.00 89.12 128 ILE A C 1
ATOM 1045 O O . ILE A 1 128 ? 3.505 -10.297 16.501 1.00 89.12 128 ILE A O 1
ATOM 1049 N N . PHE A 1 129 ? 5.647 -10.191 17.221 1.00 78.50 129 PHE A N 1
ATOM 1050 C CA . PHE A 1 129 ? 5.611 -8.840 17.804 1.00 78.50 129 PHE A CA 1
ATOM 1051 C C . PHE A 1 129 ? 4.424 -8.629 18.761 1.00 78.50 129 PHE A C 1
ATOM 1053 O O . PHE A 1 129 ? 3.414 -8.016 18.410 1.00 78.50 129 PHE A O 1
ATOM 1060 N N . ASP A 1 130 ? 4.535 -9.187 19.969 1.00 79.00 130 ASP A N 1
ATOM 1061 C CA . ASP A 1 130 ? 3.557 -9.046 21.063 1.00 79.00 130 ASP A CA 1
ATOM 1062 C C . ASP A 1 130 ? 2.105 -9.403 20.691 1.00 79.00 130 ASP A C 1
ATOM 1064 O O . ASP A 1 130 ? 1.148 -8.877 21.258 1.00 79.00 130 ASP A O 1
ATOM 1068 N N . GLY A 1 131 ? 1.909 -10.302 19.720 1.00 78.44 131 GLY A N 1
ATOM 1069 C CA . GLY A 1 131 ? 0.569 -10.753 19.330 1.00 78.44 131 GLY A CA 1
ATOM 1070 C C . GLY A 1 131 ? -0.089 -9.975 18.194 1.00 78.44 131 GLY A C 1
ATOM 1071 O O . GLY A 1 131 ? -1.184 -10.358 17.778 1.00 78.44 131 GLY A O 1
ATOM 1072 N N . GLN A 1 132 ? 0.540 -8.911 17.688 1.00 81.12 132 GLN A N 1
ATOM 1073 C CA . GLN A 1 132 ? -0.087 -8.008 16.715 1.00 81.12 132 GLN A CA 1
ATOM 1074 C C . GLN A 1 132 ? -0.120 -8.576 15.294 1.00 81.12 132 GLN A C 1
ATOM 1076 O O . GLN A 1 132 ? -1.060 -8.308 14.544 1.00 81.12 132 GLN A O 1
ATOM 1081 N N . LYS A 1 133 ? 0.890 -9.370 14.930 1.00 90.19 133 LYS A N 1
ATOM 1082 C CA . LYS A 1 133 ? 1.017 -10.023 13.623 1.00 90.19 133 LYS A CA 1
ATOM 1083 C C . LYS A 1 133 ? 1.101 -11.540 13.803 1.00 90.19 133 LYS A C 1
ATOM 1085 O O . LYS A 1 133 ? 1.232 -12.053 14.917 1.00 90.19 133 LYS A O 1
ATOM 1090 N N . SER A 1 134 ? 0.997 -12.276 12.704 1.00 95.19 134 SER A N 1
ATOM 1091 C CA . SER A 1 134 ? 1.098 -13.739 12.704 1.00 95.19 134 SER A CA 1
ATOM 1092 C C . SER A 1 134 ? 1.921 -14.219 11.525 1.00 95.19 134 SER A C 1
ATOM 1094 O O . SER A 1 134 ? 1.750 -13.683 10.429 1.00 95.19 134 SER A O 1
ATOM 1096 N N . PHE A 1 135 ? 2.716 -15.266 11.731 1.00 96.31 135 PHE A N 1
ATOM 1097 C CA . PHE A 1 135 ? 3.516 -15.892 10.682 1.00 96.31 135 PHE A CA 1
ATOM 1098 C C . PHE A 1 135 ? 2.663 -16.297 9.477 1.00 96.31 135 PHE A C 1
ATOM 1100 O O . PHE A 1 135 ? 3.028 -16.029 8.340 1.00 96.31 135 PHE A O 1
ATOM 1107 N N . GLU A 1 136 ? 1.491 -16.885 9.721 1.00 97.56 136 GLU A N 1
ATOM 1108 C CA . GLU A 1 136 ? 0.576 -17.342 8.675 1.00 97.56 136 GLU A CA 1
ATOM 1109 C C . GLU A 1 136 ? 0.044 -16.176 7.830 1.00 97.56 136 GLU A C 1
ATOM 1111 O O . GLU A 1 136 ? -0.106 -16.300 6.617 1.00 97.56 136 GLU A O 1
ATOM 1116 N N . GLY A 1 137 ? -0.191 -15.023 8.464 1.00 97.25 137 GLY A N 1
ATOM 1117 C CA . GLY A 1 137 ? -0.542 -13.783 7.774 1.00 97.25 137 GLY A CA 1
ATOM 1118 C C . GLY A 1 137 ? 0.603 -13.277 6.895 1.00 97.25 137 GLY A C 1
ATOM 1119 O O . GLY A 1 137 ? 0.404 -13.023 5.710 1.00 97.25 137 GLY A O 1
ATOM 1120 N N . SER A 1 138 ? 1.823 -13.201 7.426 1.00 97.25 138 SER A N 1
ATOM 1121 C CA . SER A 1 138 ? 2.982 -12.758 6.642 1.00 97.25 138 SER A CA 1
ATOM 1122 C C . SER A 1 138 ? 3.321 -13.738 5.506 1.00 97.25 138 SER A C 1
ATOM 1124 O O . SER A 1 138 ? 3.655 -13.307 4.405 1.00 97.25 138 SER A O 1
ATOM 1126 N N . LEU A 1 139 ? 3.136 -15.048 5.702 1.00 98.06 139 LEU A N 1
ATOM 1127 C CA . LEU A 1 139 ? 3.255 -16.040 4.629 1.00 98.06 139 LEU A CA 1
ATOM 1128 C C . LEU A 1 139 ? 2.191 -15.832 3.538 1.00 98.06 139 LEU A C 1
ATOM 1130 O O . LEU A 1 139 ? 2.504 -15.914 2.351 1.00 98.06 139 LEU A O 1
ATOM 1134 N N . ALA A 1 140 ? 0.949 -15.517 3.919 1.00 98.25 140 ALA A N 1
ATOM 1135 C CA . ALA A 1 140 ? -0.103 -15.174 2.965 1.00 98.25 140 ALA A CA 1
ATOM 1136 C C . ALA A 1 140 ? 0.207 -13.876 2.195 1.00 98.25 140 ALA A C 1
ATOM 1138 O O . ALA A 1 140 ? -0.048 -13.811 0.992 1.00 98.25 140 ALA A O 1
ATOM 1139 N N . CYS A 1 141 ? 0.803 -12.876 2.857 1.00 98.38 141 CYS A N 1
ATOM 1140 C CA . CYS A 1 141 ? 1.311 -11.661 2.215 1.00 98.38 141 CYS A CA 1
ATOM 1141 C C . CYS A 1 141 ? 2.363 -11.996 1.152 1.00 98.38 141 CYS A C 1
ATOM 1143 O O . CYS A 1 141 ? 2.224 -11.584 -0.001 1.00 98.38 141 CYS A O 1
ATOM 1145 N N . PHE A 1 142 ? 3.369 -12.794 1.528 1.00 98.75 142 PHE A N 1
ATOM 1146 C CA . PHE A 1 142 ? 4.447 -13.215 0.639 1.00 98.75 142 PHE A CA 1
ATOM 1147 C C . PHE A 1 142 ? 3.905 -13.945 -0.588 1.00 98.75 142 PHE A C 1
ATOM 1149 O O . PHE A 1 142 ? 4.163 -13.521 -1.712 1.00 98.75 142 PHE A O 1
ATOM 1156 N N . LEU A 1 143 ? 3.114 -15.003 -0.383 1.00 98.69 143 LEU A N 1
ATOM 1157 C CA . LEU A 1 143 ? 2.571 -15.809 -1.477 1.00 98.69 143 LEU A CA 1
ATOM 1158 C C . LEU A 1 143 ? 1.649 -14.985 -2.379 1.00 98.69 143 LEU A C 1
ATOM 1160 O O . LEU A 1 143 ? 1.738 -15.092 -3.599 1.00 98.69 143 LEU A O 1
ATOM 1164 N N . GLY A 1 144 ? 0.805 -14.130 -1.800 1.00 98.62 144 GLY A N 1
ATOM 1165 C CA . GLY A 1 144 ? -0.074 -13.245 -2.557 1.00 98.62 144 GLY A CA 1
ATOM 1166 C C . GLY A 1 144 ? 0.688 -12.272 -3.451 1.00 98.62 144 GLY A C 1
ATOM 1167 O O . GLY A 1 144 ? 0.407 -12.181 -4.646 1.00 98.62 144 GLY A O 1
ATOM 1168 N N . CYS A 1 145 ? 1.678 -11.574 -2.888 1.00 98.69 145 CYS A N 1
ATOM 1169 C CA . CYS A 1 145 ? 2.526 -10.653 -3.643 1.00 98.69 145 CYS A CA 1
ATOM 1170 C C . CYS A 1 145 ? 3.338 -11.391 -4.713 1.00 98.69 145 CYS A C 1
ATOM 1172 O O . CYS A 1 145 ? 3.365 -10.961 -5.865 1.00 98.69 145 CYS A O 1
ATOM 1174 N N . PHE A 1 146 ? 3.959 -12.515 -4.352 1.00 98.75 146 PHE A N 1
ATOM 1175 C CA . PHE A 1 146 ? 4.815 -13.294 -5.240 1.00 98.75 146 PHE A CA 1
ATOM 1176 C C . PHE A 1 146 ? 4.042 -13.843 -6.441 1.00 98.75 146 PHE A C 1
ATOM 1178 O O . PHE A 1 146 ? 4.404 -13.562 -7.582 1.00 98.75 146 PHE A O 1
ATOM 1185 N N . LEU A 1 147 ? 2.939 -14.558 -6.199 1.00 98.62 147 LEU A N 1
ATOM 1186 C CA . LEU A 1 147 ? 2.125 -15.146 -7.266 1.00 98.62 147 LEU A CA 1
ATOM 1187 C C . LEU A 1 147 ? 1.528 -14.076 -8.182 1.00 98.62 147 LEU A C 1
ATOM 1189 O O . LEU A 1 147 ? 1.485 -14.269 -9.394 1.00 98.62 147 LEU A O 1
ATOM 1193 N N . PHE A 1 148 ? 1.109 -12.935 -7.625 1.00 98.50 148 PHE A N 1
ATOM 1194 C CA . PHE A 1 148 ? 0.640 -11.817 -8.436 1.00 98.50 148 PHE A CA 1
ATOM 1195 C C . PHE A 1 148 ? 1.765 -11.243 -9.306 1.00 98.50 148 PHE A C 1
ATOM 1197 O O . PHE A 1 148 ? 1.570 -11.037 -10.500 1.00 98.50 148 PHE A O 1
ATOM 1204 N N . ALA A 1 149 ? 2.949 -11.011 -8.737 1.00 98.50 149 ALA A N 1
ATOM 1205 C CA . ALA A 1 149 ? 4.081 -10.421 -9.445 1.00 98.50 149 ALA A CA 1
ATOM 1206 C C . ALA A 1 149 ? 4.627 -11.294 -10.574 1.00 98.50 149 ALA A C 1
ATOM 1208 O O . ALA A 1 149 ? 4.998 -10.752 -11.614 1.00 98.50 149 ALA A O 1
ATOM 1209 N N . LEU A 1 150 ? 4.629 -12.620 -10.405 1.00 98.31 150 LEU A N 1
ATOM 1210 C CA . LEU A 1 150 ? 5.096 -13.569 -11.422 1.00 98.31 150 LEU A CA 1
ATOM 1211 C C . LEU A 1 150 ? 4.355 -13.449 -12.762 1.00 98.31 150 LEU A C 1
ATOM 1213 O O . LEU A 1 150 ? 4.899 -13.813 -13.799 1.00 98.31 150 LEU A O 1
ATOM 1217 N N . ILE A 1 151 ? 3.132 -12.914 -12.761 1.00 98.06 151 ILE A N 1
ATOM 1218 C CA . ILE A 1 151 ? 2.347 -12.669 -13.982 1.00 98.06 151 ILE A CA 1
ATOM 1219 C C . ILE A 1 151 ? 2.938 -11.506 -14.802 1.00 98.06 151 ILE A C 1
ATOM 1221 O O . ILE A 1 151 ? 2.683 -11.370 -15.998 1.00 98.06 151 ILE A O 1
ATOM 1225 N N . TYR A 1 152 ? 3.699 -10.627 -14.154 1.00 97.81 152 TYR A N 1
ATOM 1226 C CA . TYR A 1 152 ? 3.971 -9.279 -14.634 1.00 97.81 152 TYR A CA 1
ATOM 1227 C C . TYR A 1 152 ? 5.457 -8.937 -14.736 1.00 97.81 152 TYR A C 1
ATOM 1229 O O . TYR A 1 152 ? 5.790 -7.974 -15.428 1.00 97.81 152 TYR A O 1
ATOM 1237 N N . ILE A 1 153 ? 6.344 -9.635 -14.032 1.00 97.44 153 ILE A N 1
ATOM 1238 C CA . ILE A 1 153 ? 7.771 -9.305 -14.000 1.00 97.44 153 ILE A CA 1
ATOM 1239 C C . ILE A 1 153 ? 8.627 -10.558 -13.812 1.00 97.44 153 ILE A C 1
ATOM 1241 O O . ILE A 1 153 ? 8.119 -11.624 -13.470 1.00 97.44 153 ILE A O 1
ATOM 1245 N N . ASP A 1 154 ? 9.928 -10.407 -14.048 1.00 97.62 154 ASP A N 1
ATOM 1246 C CA . ASP A 1 154 ? 10.927 -11.451 -13.845 1.00 97.62 154 ASP A CA 1
ATOM 1247 C C . ASP A 1 154 ? 10.834 -12.095 -12.438 1.00 97.62 154 ASP A C 1
ATOM 1249 O O . ASP A 1 154 ? 10.657 -11.371 -11.446 1.00 97.62 154 ASP A O 1
ATOM 1253 N N . PRO A 1 155 ? 10.976 -13.433 -12.318 1.00 97.88 155 PRO A N 1
ATOM 1254 C CA . PRO A 1 155 ? 10.867 -14.141 -11.045 1.00 97.88 155 PRO A CA 1
ATOM 1255 C C . PRO A 1 155 ? 11.798 -13.650 -9.933 1.00 97.88 155 PRO A C 1
ATOM 1257 O O . PRO A 1 155 ? 11.401 -13.683 -8.764 1.00 97.88 155 PRO A O 1
ATOM 1260 N N . LEU A 1 156 ? 13.008 -13.177 -10.249 1.00 97.88 156 LEU A N 1
ATOM 1261 C CA . LEU A 1 156 ? 13.930 -12.649 -9.243 1.00 97.88 156 LEU A CA 1
ATOM 1262 C C . LEU A 1 156 ? 13.389 -11.342 -8.656 1.00 97.88 156 LEU A C 1
ATOM 1264 O O . LEU A 1 156 ? 13.301 -11.205 -7.433 1.00 97.88 156 LEU A O 1
ATOM 1268 N N . ILE A 1 157 ? 12.950 -10.413 -9.512 1.00 98.25 157 ILE A N 1
ATOM 1269 C CA . ILE A 1 157 ? 12.363 -9.137 -9.075 1.00 98.25 157 ILE A CA 1
ATOM 1270 C C . ILE A 1 157 ? 11.061 -9.388 -8.301 1.00 98.25 157 ILE A C 1
ATOM 1272 O O . ILE A 1 157 ? 10.845 -8.783 -7.250 1.00 98.25 157 ILE A O 1
ATOM 1276 N N . ALA A 1 158 ? 10.222 -10.317 -8.772 1.00 98.50 158 ALA A N 1
ATOM 1277 C CA . ALA A 1 158 ? 9.001 -10.734 -8.084 1.00 98.50 158 ALA A CA 1
ATOM 1278 C C . ALA A 1 158 ? 9.290 -11.282 -6.677 1.00 98.50 158 ALA A C 1
ATOM 1280 O O . ALA A 1 158 ? 8.631 -10.889 -5.711 1.00 98.50 158 ALA A O 1
ATOM 1281 N N . THR A 1 159 ? 10.299 -12.150 -6.550 1.00 98.56 159 THR A N 1
ATOM 1282 C CA . THR A 1 159 ? 10.722 -12.728 -5.265 1.00 98.56 159 THR A CA 1
ATOM 1283 C C . THR A 1 159 ? 11.193 -11.637 -4.310 1.00 98.56 159 THR A C 1
ATOM 1285 O O . THR A 1 159 ? 10.704 -11.551 -3.183 1.00 98.56 159 THR A O 1
ATOM 1288 N N . VAL A 1 160 ? 12.100 -10.765 -4.761 1.00 98.44 160 VAL A N 1
ATOM 1289 C CA . VAL A 1 160 ? 12.641 -9.679 -3.930 1.00 98.44 160 VAL A CA 1
ATOM 1290 C C . VAL A 1 160 ? 11.538 -8.717 -3.504 1.00 98.44 160 VAL A C 1
ATOM 1292 O O . VAL A 1 160 ? 11.450 -8.360 -2.329 1.00 98.44 160 VAL A O 1
ATOM 1295 N N . GLY A 1 161 ? 10.654 -8.345 -4.427 1.00 98.56 161 GLY A N 1
ATOM 1296 C CA . GLY A 1 161 ? 9.517 -7.485 -4.136 1.00 98.56 161 GLY A CA 1
ATOM 1297 C C . GLY A 1 161 ? 8.565 -8.078 -3.094 1.00 98.56 161 GLY A C 1
ATOM 1298 O O . GLY A 1 161 ? 8.151 -7.370 -2.174 1.00 98.56 161 GLY A O 1
ATOM 1299 N N . ALA A 1 162 ? 8.258 -9.373 -3.190 1.00 98.75 162 ALA A N 1
ATOM 1300 C CA . ALA A 1 162 ? 7.396 -10.062 -2.233 1.00 98.75 162 ALA A CA 1
ATOM 1301 C C . ALA A 1 162 ? 8.041 -10.188 -0.841 1.00 98.75 162 ALA A C 1
ATOM 1303 O O . ALA A 1 162 ? 7.368 -9.959 0.170 1.00 98.75 162 ALA A O 1
ATOM 1304 N N . ILE A 1 163 ? 9.346 -10.491 -0.767 1.00 98.69 163 ILE A N 1
ATOM 1305 C CA . ILE A 1 163 ? 10.102 -10.497 0.499 1.00 98.69 163 ILE A CA 1
ATOM 1306 C C . ILE A 1 163 ? 10.083 -9.100 1.126 1.00 98.69 163 ILE A C 1
ATOM 1308 O O . ILE A 1 163 ? 9.804 -8.959 2.319 1.00 98.69 163 ILE A O 1
ATOM 1312 N N . ALA A 1 164 ? 10.330 -8.063 0.325 1.00 98.50 164 ALA A N 1
ATOM 1313 C CA . ALA A 1 164 ? 10.326 -6.679 0.776 1.00 98.50 164 ALA A CA 1
ATOM 1314 C C . ALA A 1 164 ? 8.955 -6.267 1.332 1.00 98.50 164 ALA A C 1
ATOM 1316 O O . ALA A 1 164 ? 8.870 -5.784 2.460 1.00 98.50 164 ALA A O 1
ATOM 1317 N N . ALA A 1 165 ? 7.874 -6.518 0.589 1.00 98.50 165 ALA A N 1
ATOM 1318 C CA . ALA A 1 165 ? 6.513 -6.223 1.037 1.00 98.50 165 ALA A CA 1
ATOM 1319 C C . ALA A 1 165 ? 6.175 -6.933 2.356 1.00 98.50 165 ALA A C 1
ATOM 1321 O O . ALA A 1 165 ? 5.654 -6.308 3.276 1.00 98.50 165 ALA A O 1
ATOM 1322 N N . THR A 1 166 ? 6.546 -8.209 2.481 1.00 98.19 166 THR A N 1
ATOM 1323 C CA . THR A 1 166 ? 6.311 -9.006 3.695 1.00 98.19 166 THR A CA 1
ATOM 1324 C C . THR A 1 166 ? 7.125 -8.489 4.880 1.00 98.19 166 THR A C 1
ATOM 1326 O O . THR A 1 166 ? 6.617 -8.394 5.993 1.00 98.19 166 THR A O 1
ATOM 1329 N N . THR A 1 167 ? 8.374 -8.086 4.641 1.00 97.25 167 THR A N 1
ATOM 1330 C CA . THR A 1 167 ? 9.240 -7.489 5.669 1.00 97.25 167 THR A CA 1
ATOM 1331 C C . THR A 1 167 ? 8.678 -6.150 6.150 1.00 97.25 167 THR A C 1
ATOM 1333 O O . THR A 1 167 ? 8.673 -5.866 7.347 1.00 97.25 167 THR A O 1
ATOM 1336 N N . ALA A 1 168 ? 8.155 -5.330 5.238 1.00 97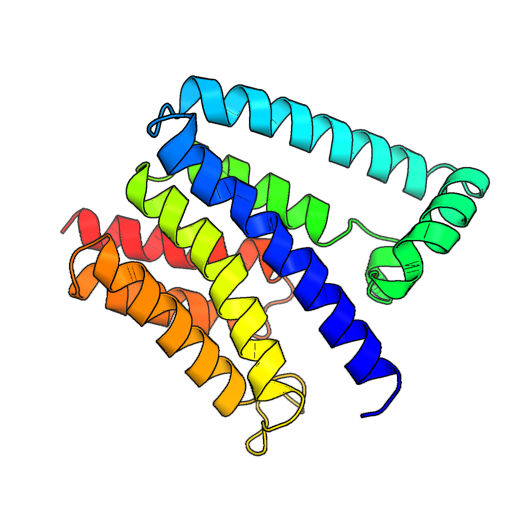.19 168 ALA A N 1
ATOM 1337 C CA . ALA A 1 168 ? 7.490 -4.081 5.589 1.00 97.19 168 ALA A CA 1
ATOM 1338 C C . ALA A 1 168 ? 6.188 -4.322 6.374 1.00 97.19 168 ALA A C 1
ATOM 1340 O O . ALA A 1 168 ? 5.955 -3.637 7.372 1.00 97.19 168 ALA A O 1
ATOM 1341 N N . GLU A 1 169 ? 5.387 -5.309 5.963 1.00 96.06 169 GLU A N 1
ATOM 1342 C CA . GLU A 1 169 ? 4.126 -5.711 6.604 1.00 96.06 169 GLU A CA 1
ATOM 1343 C C . GLU A 1 169 ? 4.331 -6.181 8.047 1.00 96.06 169 GLU A C 1
ATOM 1345 O O . GLU A 1 169 ? 3.599 -5.761 8.945 1.00 96.06 169 GLU A O 1
ATOM 1350 N N . ILE A 1 170 ? 5.343 -7.019 8.276 1.00 94.31 170 ILE A N 1
ATOM 1351 C CA . ILE A 1 170 ? 5.621 -7.594 9.593 1.00 94.31 170 ILE A CA 1
ATOM 1352 C C . ILE A 1 170 ? 6.350 -6.608 10.519 1.00 94.31 170 ILE A C 1
ATOM 1354 O O . ILE A 1 170 ? 6.348 -6.786 11.734 1.00 94.31 170 ILE A O 1
ATOM 1358 N N . SER A 1 171 ? 6.983 -5.564 9.973 1.00 91.94 171 SER A N 1
ATOM 1359 C CA . SER A 1 171 ? 7.826 -4.643 10.744 1.00 91.94 171 SER A CA 1
ATOM 1360 C C . SER A 1 171 ? 7.063 -3.866 11.828 1.00 91.94 171 SER A C 1
ATOM 1362 O O . SER A 1 171 ? 6.004 -3.284 11.582 1.00 91.94 171 SER A O 1
ATOM 1364 N N . ASN A 1 172 ? 7.678 -3.729 13.010 1.00 87.31 172 ASN A N 1
ATOM 1365 C CA . ASN A 1 172 ? 7.162 -2.912 14.121 1.00 87.31 172 ASN A CA 1
ATOM 1366 C C . ASN A 1 172 ? 7.544 -1.415 14.013 1.00 87.31 172 ASN A C 1
ATOM 1368 O O . ASN A 1 172 ? 7.583 -0.682 15.002 1.00 87.31 172 ASN A O 1
ATOM 1372 N N . ILE A 1 173 ? 7.891 -0.950 12.809 1.00 87.88 173 ILE A N 1
ATOM 1373 C CA . ILE A 1 173 ? 8.208 0.460 12.562 1.00 87.88 173 ILE A CA 1
ATOM 1374 C C . ILE A 1 173 ? 6.916 1.272 12.702 1.00 87.88 173 ILE A C 1
ATOM 1376 O O . ILE A 1 173 ? 5.898 0.926 12.096 1.00 87.88 173 ILE A O 1
ATOM 1380 N N . ARG A 1 174 ? 6.979 2.375 13.464 1.00 85.62 174 ARG A N 1
ATOM 1381 C CA . ARG A 1 174 ? 5.878 3.335 13.692 1.00 85.62 174 ARG A CA 1
ATOM 1382 C C . ARG A 1 174 ? 5.599 4.210 12.461 1.00 85.62 174 ARG A C 1
ATOM 1384 O O . ARG A 1 174 ? 5.615 5.434 12.536 1.00 85.62 174 ARG A O 1
ATOM 1391 N N . LEU A 1 175 ? 5.378 3.571 11.324 1.00 88.56 175 LEU A N 1
ATOM 1392 C CA . LEU A 1 175 ? 4.949 4.177 10.072 1.00 88.56 175 LEU A CA 1
ATOM 1393 C C . LEU A 1 175 ? 3.781 3.345 9.542 1.00 88.56 175 LEU A C 1
ATOM 1395 O O . LEU A 1 175 ? 3.766 2.129 9.731 1.00 88.56 175 LEU A O 1
ATOM 1399 N N . ASP A 1 176 ? 2.796 3.988 8.920 1.00 93.06 176 ASP A N 1
ATOM 1400 C CA . ASP A 1 176 ? 1.604 3.291 8.438 1.00 93.06 176 ASP A CA 1
ATOM 1401 C C . ASP A 1 176 ? 1.958 2.279 7.332 1.00 93.06 176 ASP A C 1
ATOM 1403 O O . ASP A 1 176 ? 2.807 2.539 6.471 1.00 93.06 176 ASP A O 1
ATOM 1407 N N . ASP A 1 177 ? 1.311 1.112 7.354 1.00 92.81 177 ASP A N 1
ATOM 1408 C CA . ASP A 1 177 ? 1.551 0.029 6.392 1.00 92.81 177 ASP A CA 1
ATOM 1409 C C . ASP A 1 177 ? 1.268 0.486 4.947 1.00 92.81 177 ASP A C 1
ATOM 1411 O O . ASP A 1 177 ? 1.981 0.075 4.027 1.00 92.81 177 ASP A O 1
ATOM 1415 N N . ASN A 1 178 ? 0.332 1.432 4.758 1.00 96.31 178 ASN A N 1
ATOM 1416 C CA . ASN A 1 178 ? 0.037 2.053 3.465 1.00 96.31 178 ASN A CA 1
ATOM 1417 C C . ASN A 1 178 ? 1.202 2.864 2.891 1.00 96.31 178 ASN A C 1
ATOM 1419 O O . ASN A 1 178 ? 1.213 3.135 1.694 1.00 96.31 178 ASN A O 1
ATOM 1423 N N . ILE A 1 179 ? 2.188 3.241 3.707 1.00 97.25 179 ILE A N 1
ATOM 1424 C CA . ILE A 1 179 ? 3.428 3.883 3.255 1.00 97.25 179 ILE A CA 1
ATOM 1425 C C . ILE A 1 179 ? 4.554 2.856 3.173 1.00 97.25 179 ILE A C 1
ATOM 1427 O O . ILE A 1 179 ? 5.226 2.768 2.144 1.00 97.25 179 ILE A O 1
ATOM 1431 N N . LYS A 1 180 ? 4.764 2.082 4.246 1.00 97.19 180 LYS A N 1
ATOM 1432 C CA . LYS A 1 180 ? 5.905 1.160 4.359 1.00 97.19 180 LYS A CA 1
ATOM 1433 C C . LYS A 1 180 ? 5.942 0.153 3.215 1.00 97.19 180 LYS A C 1
ATOM 1435 O O . LYS A 1 180 ? 6.974 0.021 2.562 1.00 97.19 180 LYS A O 1
ATOM 1440 N N . ILE A 1 181 ? 4.832 -0.548 2.976 1.00 98.31 181 ILE A N 1
ATOM 1441 C CA . ILE A 1 181 ? 4.782 -1.664 2.024 1.00 98.31 181 ILE A CA 1
ATOM 1442 C C . ILE A 1 181 ? 5.117 -1.215 0.594 1.00 98.31 181 ILE A C 1
ATOM 1444 O O . ILE A 1 181 ? 6.063 -1.768 0.021 1.00 98.31 181 ILE A O 1
ATOM 1448 N N . PRO A 1 182 ? 4.418 -0.230 -0.003 1.00 98.31 182 PRO A N 1
ATOM 1449 C CA . PRO A 1 182 ? 4.667 0.121 -1.397 1.00 98.31 182 PRO A CA 1
ATOM 1450 C C . PRO A 1 182 ? 6.023 0.816 -1.587 1.00 98.31 182 PRO A C 1
ATOM 1452 O O . PRO A 1 182 ? 6.722 0.530 -2.555 1.00 98.31 182 PRO A O 1
ATOM 1455 N N . ILE A 1 183 ? 6.460 1.670 -0.653 1.00 98.25 183 ILE A N 1
ATOM 1456 C CA . ILE A 1 183 ? 7.753 2.356 -0.795 1.00 98.25 183 ILE A CA 1
ATOM 1457 C C . ILE A 1 183 ? 8.912 1.364 -0.687 1.00 98.25 183 ILE A C 1
ATOM 1459 O O . ILE A 1 183 ? 9.806 1.377 -1.532 1.00 98.25 183 ILE A O 1
ATOM 1463 N N . PHE A 1 184 ? 8.899 0.491 0.323 1.00 98.19 184 PHE A N 1
ATOM 1464 C CA . PHE A 1 184 ? 10.006 -0.433 0.553 1.00 98.19 184 PHE A CA 1
ATOM 1465 C C . PHE A 1 184 ? 10.093 -1.508 -0.536 1.00 98.19 184 PHE A C 1
ATOM 1467 O O . PHE A 1 184 ? 11.174 -1.766 -1.066 1.00 98.19 184 PHE A O 1
ATOM 1474 N N . SER A 1 185 ? 8.955 -2.088 -0.933 1.00 98.56 185 SER A N 1
ATOM 1475 C CA . SER A 1 185 ? 8.932 -3.070 -2.022 1.00 98.56 185 SER A CA 1
ATOM 1476 C C . SER A 1 185 ? 9.285 -2.458 -3.376 1.00 98.56 185 SER A C 1
ATOM 1478 O O . SER A 1 185 ? 10.078 -3.044 -4.111 1.00 98.56 185 SER A O 1
ATOM 1480 N N . GLY A 1 186 ? 8.772 -1.264 -3.690 1.00 98.62 186 GLY A N 1
ATOM 1481 C CA . GLY A 1 186 ? 9.116 -0.545 -4.915 1.00 98.62 186 GLY A CA 1
ATOM 1482 C C . GLY A 1 186 ? 10.603 -0.206 -5.003 1.00 98.62 186 GLY A C 1
ATOM 1483 O O . GLY A 1 186 ? 11.219 -0.431 -6.043 1.00 98.62 186 GLY A O 1
ATOM 1484 N N . ALA A 1 187 ? 11.204 0.254 -3.901 1.00 98.44 187 ALA A N 1
ATOM 1485 C CA . ALA A 1 187 ? 12.625 0.582 -3.851 1.00 98.44 187 ALA A CA 1
ATOM 1486 C C . ALA A 1 187 ? 13.519 -0.643 -4.102 1.00 98.44 187 ALA A C 1
ATOM 1488 O O . ALA A 1 187 ? 14.432 -0.567 -4.921 1.00 98.44 187 ALA A O 1
ATOM 1489 N N . LEU A 1 188 ? 13.244 -1.777 -3.446 1.00 98.44 188 LEU A N 1
ATOM 1490 C CA . LEU A 1 188 ? 14.058 -2.986 -3.611 1.00 98.44 188 LEU A CA 1
ATOM 1491 C C . LEU A 1 188 ? 13.858 -3.653 -4.975 1.00 98.44 188 LEU A C 1
ATOM 1493 O O . LEU A 1 188 ? 14.838 -4.081 -5.579 1.00 98.44 188 LEU A O 1
ATOM 1497 N N . MET A 1 189 ? 12.630 -3.684 -5.504 1.00 98.62 189 MET A N 1
ATOM 1498 C CA . MET A 1 189 ? 12.407 -4.136 -6.883 1.00 98.62 189 MET A CA 1
ATOM 1499 C C . MET A 1 189 ? 13.172 -3.268 -7.884 1.00 98.62 189 MET A C 1
ATOM 1501 O O . MET A 1 189 ? 13.762 -3.795 -8.823 1.00 98.62 189 MET A O 1
ATOM 1505 N N . TRP A 1 190 ? 13.176 -1.945 -7.685 1.00 98.38 190 TRP A N 1
ATOM 1506 C CA . TRP A 1 190 ? 13.862 -1.034 -8.596 1.00 98.38 190 TRP A CA 1
ATOM 1507 C C . TRP A 1 190 ? 15.374 -1.189 -8.518 1.00 98.38 190 TRP A C 1
ATOM 1509 O O . TRP A 1 190 ? 16.018 -1.241 -9.558 1.00 98.38 190 TRP A O 1
ATOM 1519 N N . LEU A 1 191 ? 15.928 -1.353 -7.315 1.00 97.69 191 LEU A N 1
ATOM 1520 C CA . LEU A 1 191 ? 17.351 -1.615 -7.135 1.00 97.69 191 LEU A CA 1
ATOM 1521 C C . LEU A 1 191 ? 17.797 -2.879 -7.881 1.00 97.69 191 LEU A C 1
ATOM 1523 O O . LEU A 1 191 ? 18.795 -2.832 -8.589 1.00 97.69 191 LEU A O 1
ATOM 1527 N N . ILE A 1 192 ? 17.049 -3.980 -7.762 1.00 96.81 192 ILE A N 1
ATOM 1528 C CA . ILE A 1 192 ? 17.382 -5.236 -8.450 1.00 96.81 192 ILE A CA 1
ATOM 1529 C C . ILE A 1 192 ? 17.220 -5.120 -9.964 1.00 96.81 192 ILE A C 1
ATOM 1531 O O . ILE A 1 192 ? 18.004 -5.706 -10.692 1.00 96.81 192 ILE A O 1
ATOM 1535 N N . GLN A 1 193 ? 16.252 -4.340 -10.453 1.00 94.50 193 GLN A N 1
ATOM 1536 C CA . GLN A 1 193 ? 16.095 -4.105 -11.891 1.00 94.50 193 GLN A CA 1
ATOM 1537 C C . GLN A 1 193 ? 17.297 -3.371 -12.522 1.00 94.50 193 GLN A C 1
ATOM 1539 O O . GLN A 1 193 ? 17.465 -3.422 -13.738 1.00 94.50 193 GLN A O 1
ATOM 1544 N N . LEU A 1 194 ? 18.092 -2.649 -11.727 1.00 93.50 194 LEU A N 1
ATOM 1545 C CA . LEU A 1 194 ? 19.249 -1.884 -12.204 1.00 93.50 194 LEU A CA 1
ATOM 1546 C C . LEU A 1 194 ? 20.550 -2.703 -12.275 1.00 93.50 194 LEU A C 1
ATOM 1548 O O . LEU A 1 194 ? 21.553 -2.165 -12.744 1.00 93.50 194 LEU A O 1
ATOM 1552 N N . ILE A 1 195 ? 20.544 -3.945 -11.783 1.00 90.44 195 ILE A N 1
ATOM 1553 C CA . ILE A 1 195 ? 21.689 -4.871 -11.770 1.00 90.44 195 ILE A CA 1
ATOM 1554 C C . ILE A 1 195 ? 21.555 -5.832 -12.949 1.00 90.44 195 ILE A C 1
ATOM 1556 O O . ILE A 1 195 ? 22.578 -6.042 -13.636 1.00 90.44 195 ILE A O 1
#

pLDDT: mean 94.97, std 4.84, range [68.81, 98.81]

Secondary structure (DSSP, 8-state):
--HHHHHHHHHHHHHHHTTHHHHHHHHTSTT-HHHHHHHHHHHHHHHHHHHHHHHH-HHHHHHHHHHHTTT--TTTTTS--HHHHHHHHHHHHHHHS-HHHHHHHHHHHHHHHHHHHHHHHHH--SEETTTTEEHHHHHHHHHHHHHHHHTTS-HHHHHHHHHHHHHHHH---SS-HHHHHHHHHHHHHHHHHT-

Mean predicted aligned error: 3.23 Å

Solvent-accessible surface area (backbone atoms only — not comparable to full-atom values): 9929 Å² total; per-residue (Å²): 132,56,74,68,56,53,34,52,53,52,34,38,54,59,49,44,62,53,49,54,56,38,48,38,40,51,74,73,46,67,54,42,52,68,66,47,44,51,55,48,46,54,52,39,52,52,48,50,53,52,49,52,48,31,76,71,32,71,68,52,32,49,55,50,41,74,76,44,44,74,60,50,54,86,64,37,77,83,45,78,44,66,69,52,40,32,44,53,38,44,44,48,32,48,70,75,39,58,61,70,44,21,35,48,16,47,41,31,40,34,50,10,56,34,35,18,47,68,38,18,70,83,67,33,77,52,61,38,78,97,62,79,45,20,55,53,4,42,50,35,13,25,52,45,24,26,64,57,30,53,78,75,45,58,63,65,46,17,47,51,22,14,53,33,28,26,52,37,64,70,46,89,60,99,61,57,57,48,40,42,15,24,54,48,11,29,51,52,26,52,55,57,72,75,109

Foldseek 3Di:
DDLVLVLVLVLLVVLLVCLCLLCCCCPVVVVPLVVSLVVLVVVLVVLVVLLVCLLPDPVSVVVCCVVCVSNADPCCSNDPGLVNLLSVLLSVLSVPFRSLLSSLLSVLLNQLLSQLSVCCVPPFPAADDVRPGGPRSLVSSLCRSLVVCVVRDDNVLSNQLSVQLSCQNRDPDPDDNSNRRSVRSSVRSRVVVVD

Sequence (195 aa):
MNAIQKREFGRKFFHFGTIVIPLSYRYLFGFNKKTFAFYLALFTLLVIIVEIARLKHKTFKKIFNDFTGILLRKHEFNDFTGATYLTISSIFCVIIFPPQIAFLAISFLIIGDTLAALIGIPFGKMKIFDGQKSFEGSLACFLGCFLFALIYIDPLIATVGAIAATTAEISNIRLDDNIKIPIFSGALMWLIQLI

Nearest PDB structures (foldseek):
  6gkg-assembly4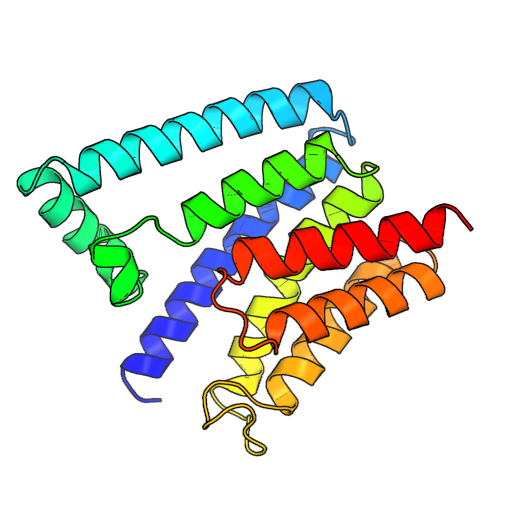_H  TM=2.549E-01  e=7.234E+00  Homo sapiens